Protein AF-A0A7U2MZF7-F1 (afdb_monomer)

pLDDT: mean 79.72, std 14.22, range [33.47, 97.56]

Structure (mmCIF, N/CA/C/O backbone):
data_AF-A0A7U2MZF7-F1
#
_entry.id   AF-A0A7U2MZF7-F1
#
loop_
_atom_site.group_PDB
_atom_site.id
_atom_site.type_symbol
_atom_site.label_atom_id
_atom_site.label_alt_id
_atom_site.label_comp_id
_atom_site.label_asym_id
_atom_site.label_entity_id
_atom_site.label_seq_id
_atom_site.pdbx_PDB_ins_code
_atom_site.Cartn_x
_atom_site.Cartn_y
_atom_site.Cartn_z
_atom_site.occupancy
_atom_site.B_iso_or_equiv
_atom_site.auth_seq_id
_atom_site.auth_comp_id
_atom_site.auth_asym_id
_atom_site.auth_atom_id
_atom_site.pdbx_PDB_model_num
ATOM 1 N N . MET A 1 1 ? 6.219 7.127 -24.993 1.00 56.34 1 MET A N 1
ATOM 2 C CA . MET A 1 1 ? 7.331 7.098 -24.019 1.00 56.34 1 MET A CA 1
ATOM 3 C C . MET A 1 1 ? 8.635 6.979 -24.798 1.00 56.34 1 MET A C 1
ATOM 5 O O . MET A 1 1 ? 8.777 5.998 -25.518 1.00 56.34 1 MET A O 1
ATOM 9 N N . GLN A 1 2 ? 9.495 8.005 -24.772 1.00 77.00 2 GLN A N 1
ATOM 10 C CA . GLN A 1 2 ? 10.713 8.066 -25.604 1.00 77.00 2 GLN A CA 1
ATOM 11 C C . GLN A 1 2 ? 11.939 7.401 -24.948 1.00 77.00 2 GLN A C 1
ATOM 13 O O . GLN A 1 2 ? 12.839 6.972 -25.659 1.00 77.00 2 GLN A O 1
ATOM 18 N N . ASP A 1 3 ? 11.958 7.254 -23.618 1.00 87.75 3 ASP A N 1
ATOM 19 C CA . ASP A 1 3 ? 13.072 6.633 -22.892 1.00 87.75 3 ASP A CA 1
ATOM 20 C C . ASP A 1 3 ? 12.986 5.086 -22.907 1.00 87.75 3 ASP A C 1
ATOM 22 O O . ASP A 1 3 ? 11.947 4.528 -22.524 1.00 87.75 3 ASP A O 1
ATOM 26 N N . PRO A 1 4 ? 14.045 4.369 -23.338 1.00 90.94 4 PRO A N 1
ATOM 27 C CA . PRO A 1 4 ? 14.022 2.912 -23.471 1.00 90.94 4 PRO A CA 1
ATOM 28 C C . PRO A 1 4 ? 13.975 2.179 -22.125 1.00 90.94 4 PRO A C 1
ATOM 30 O O . PRO A 1 4 ? 13.342 1.126 -22.043 1.00 90.94 4 PRO A O 1
ATOM 33 N N . LEU A 1 5 ? 14.587 2.732 -21.070 1.00 90.38 5 LEU A N 1
ATOM 34 C CA . LEU A 1 5 ? 14.565 2.143 -19.731 1.00 90.38 5 LEU A CA 1
ATOM 35 C C . LEU A 1 5 ? 13.148 2.206 -19.157 1.00 90.38 5 LEU A C 1
ATOM 37 O O . LEU A 1 5 ? 12.604 1.183 -18.742 1.00 90.38 5 LEU A O 1
ATOM 41 N N . LEU A 1 6 ? 12.519 3.384 -19.193 1.00 90.12 6 LEU A N 1
ATOM 42 C CA . LEU A 1 6 ? 11.157 3.547 -18.690 1.00 90.12 6 LEU A CA 1
ATOM 43 C C . LEU A 1 6 ? 10.163 2.694 -19.483 1.00 90.12 6 LEU A C 1
ATOM 45 O O . LEU A 1 6 ? 9.265 2.087 -18.898 1.00 90.12 6 LEU A O 1
ATOM 49 N N . LYS A 1 7 ? 10.346 2.602 -20.807 1.00 93.75 7 LYS A N 1
ATOM 50 C CA . LYS A 1 7 ? 9.522 1.752 -21.671 1.00 93.75 7 LYS A CA 1
ATOM 51 C C . LYS A 1 7 ? 9.649 0.281 -21.282 1.00 93.75 7 LYS A C 1
ATOM 53 O O . LYS A 1 7 ? 8.626 -0.377 -21.111 1.00 93.75 7 LYS A O 1
ATOM 58 N N . ALA A 1 8 ? 10.873 -0.221 -21.123 1.00 95.44 8 ALA A N 1
ATOM 59 C CA . ALA A 1 8 ? 11.117 -1.604 -20.731 1.00 95.44 8 ALA A CA 1
ATOM 60 C C . ALA A 1 8 ? 10.519 -1.909 -19.347 1.00 95.44 8 ALA A C 1
ATOM 62 O O . ALA A 1 8 ? 9.768 -2.872 -19.211 1.00 95.44 8 ALA A O 1
ATOM 63 N N . ALA A 1 9 ? 10.751 -1.048 -18.350 1.00 94.69 9 ALA A N 1
ATOM 64 C CA . ALA A 1 9 ? 10.184 -1.210 -17.010 1.00 94.69 9 ALA A CA 1
ATOM 65 C C . ALA A 1 9 ? 8.643 -1.214 -17.034 1.00 94.69 9 ALA A C 1
ATOM 67 O O . ALA A 1 9 ? 8.006 -2.082 -16.434 1.00 94.69 9 ALA A O 1
ATOM 68 N N . SER A 1 10 ? 8.035 -0.293 -17.788 1.00 95.44 10 SER A N 1
ATOM 69 C CA . SER A 1 10 ? 6.575 -0.187 -17.913 1.00 95.44 10 SER A CA 1
ATOM 70 C C . SER A 1 10 ? 5.963 -1.418 -18.580 1.00 95.44 10 SER A C 1
ATOM 72 O O . SER A 1 10 ? 4.979 -1.957 -18.080 1.00 95.44 10 SER A O 1
ATOM 74 N N . ILE A 1 11 ? 6.557 -1.901 -19.681 1.00 96.94 11 ILE A N 1
ATOM 75 C CA . ILE A 1 11 ? 6.103 -3.126 -20.357 1.00 96.94 11 ILE A CA 1
ATOM 76 C C . ILE A 1 11 ? 6.265 -4.329 -19.432 1.00 96.94 11 ILE A C 1
ATOM 78 O O . ILE A 1 11 ? 5.369 -5.166 -19.377 1.00 96.94 11 ILE A O 1
ATOM 82 N N . ALA A 1 12 ? 7.374 -4.415 -18.693 1.00 96.88 12 ALA A N 1
ATOM 83 C CA . ALA A 1 12 ? 7.609 -5.502 -17.755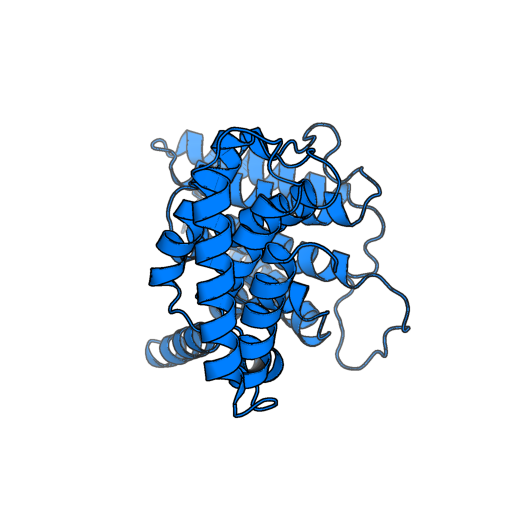 1.00 96.88 12 ALA A CA 1
ATOM 84 C C . ALA A 1 12 ? 6.501 -5.586 -16.698 1.00 96.88 12 ALA A C 1
ATOM 86 O O . ALA A 1 12 ? 5.862 -6.627 -16.547 1.00 96.88 12 ALA A O 1
ATOM 87 N N . CYS A 1 13 ? 6.243 -4.472 -16.009 1.00 95.31 13 CYS A N 1
ATOM 88 C CA . CYS A 1 13 ? 5.230 -4.392 -14.962 1.00 95.31 13 CYS A CA 1
ATOM 89 C C . CYS A 1 13 ? 3.822 -4.664 -15.515 1.00 95.31 13 CYS A C 1
ATOM 91 O O . CYS A 1 13 ? 3.124 -5.543 -15.011 1.00 95.31 13 CYS A O 1
ATOM 93 N N . ALA A 1 14 ? 3.443 -4.004 -16.615 1.00 96.06 14 ALA A N 1
ATOM 94 C CA . ALA A 1 14 ? 2.130 -4.180 -17.230 1.00 96.06 14 ALA A CA 1
ATOM 95 C C . ALA A 1 14 ? 1.910 -5.610 -17.749 1.00 96.06 14 ALA A C 1
ATOM 97 O O . ALA A 1 14 ? 0.860 -6.193 -17.501 1.00 96.06 14 ALA A O 1
ATOM 98 N N . ALA A 1 15 ? 2.889 -6.212 -18.431 1.00 97.38 15 ALA A N 1
ATOM 99 C CA . ALA A 1 15 ? 2.753 -7.572 -18.951 1.00 97.38 15 ALA A CA 1
ATOM 100 C C . ALA A 1 15 ? 2.631 -8.611 -17.827 1.00 97.38 15 ALA A C 1
ATOM 102 O O . ALA A 1 15 ? 1.847 -9.550 -17.958 1.00 97.38 15 ALA A O 1
ATOM 103 N N . LYS A 1 16 ? 3.355 -8.427 -16.711 1.00 96.44 16 LYS A N 1
ATOM 104 C CA . LYS A 1 16 ? 3.204 -9.284 -15.527 1.00 96.44 16 LYS A CA 1
ATOM 105 C C . LYS A 1 16 ? 1.821 -9.119 -14.912 1.00 96.44 16 LYS A C 1
ATOM 107 O O . LYS A 1 16 ? 1.161 -10.118 -14.660 1.00 96.44 16 LYS A O 1
ATOM 112 N N . GLN A 1 17 ? 1.361 -7.882 -14.738 1.00 95.69 17 GLN A N 1
ATOM 113 C CA . GLN A 1 17 ? 0.026 -7.606 -14.216 1.00 95.69 17 GLN A CA 1
ATOM 114 C C . GLN A 1 17 ? -1.062 -8.272 -15.072 1.00 95.69 17 GLN A C 1
ATOM 116 O O . GLN A 1 17 ? -1.887 -9.010 -14.546 1.00 95.69 17 GLN A O 1
ATOM 121 N N . GLN A 1 18 ? -1.023 -8.066 -16.393 1.00 96.44 18 GLN A N 1
ATOM 122 C CA . GLN A 1 18 ? -1.981 -8.641 -17.344 1.00 96.44 18 GLN A CA 1
ATOM 123 C C . GLN A 1 18 ? -1.942 -10.175 -17.365 1.00 96.44 18 GLN A C 1
ATOM 125 O O . GLN A 1 18 ? -2.979 -10.815 -17.531 1.00 96.44 18 GLN A O 1
ATOM 130 N N . PHE A 1 19 ? -0.765 -10.774 -17.173 1.00 96.56 19 PHE A N 1
ATOM 131 C CA . PHE A 1 19 ? -0.630 -12.218 -16.993 1.00 96.56 19 PHE A CA 1
ATOM 132 C C . PHE A 1 19 ? -1.318 -12.701 -15.710 1.00 96.56 19 PHE A C 1
ATOM 134 O O . PHE A 1 19 ? -2.085 -13.658 -15.760 1.00 96.56 19 PHE A O 1
ATOM 141 N N . LEU A 1 20 ? -1.088 -12.023 -14.580 1.00 95.56 20 LEU A N 1
ATOM 142 C CA . LEU A 1 20 ? -1.641 -12.407 -13.275 1.00 95.56 20 LEU A CA 1
ATOM 143 C C . LEU A 1 20 ? -3.175 -12.333 -13.231 1.00 95.56 20 LEU A C 1
ATOM 145 O O . LEU A 1 20 ? -3.797 -13.164 -12.578 1.00 95.56 20 LEU A O 1
ATOM 149 N N . ILE A 1 21 ? -3.785 -11.404 -13.974 1.00 95.88 21 ILE A N 1
ATOM 150 C CA . ILE A 1 21 ? -5.251 -11.296 -14.107 1.00 95.88 21 ILE A CA 1
ATOM 151 C C . ILE A 1 21 ? -5.827 -12.130 -15.268 1.00 95.88 21 ILE A C 1
ATOM 153 O O . ILE A 1 21 ? -6.996 -11.989 -15.621 1.00 95.88 21 ILE A O 1
ATOM 157 N N . GLY A 1 22 ? -5.009 -12.970 -15.914 1.00 95.25 22 GLY A N 1
ATOM 158 C CA . GLY A 1 22 ? -5.442 -13.881 -16.979 1.00 95.25 22 GLY A CA 1
ATOM 159 C C . GLY A 1 22 ? -5.761 -13.229 -18.332 1.00 95.25 22 GLY A C 1
ATOM 160 O O . GLY A 1 22 ? -6.285 -13.902 -19.215 1.00 95.25 22 GLY A O 1
ATOM 161 N N . GLN A 1 23 ? -5.439 -11.948 -18.526 1.00 96.06 23 GLN A N 1
ATOM 162 C CA . GLN A 1 23 ? -5.710 -11.203 -19.767 1.00 96.06 23 GLN A CA 1
ATOM 163 C C . GLN A 1 23 ? -4.613 -11.378 -20.829 1.00 96.06 23 GLN A C 1
ATOM 165 O O . GLN A 1 23 ? -4.855 -11.159 -22.015 1.00 96.06 23 GLN A O 1
ATOM 170 N N . LEU A 1 24 ? -3.401 -11.779 -20.427 1.00 96.19 24 LEU A N 1
ATOM 171 C CA . LEU A 1 24 ? -2.272 -11.984 -21.338 1.00 96.19 24 LEU A CA 1
ATOM 172 C C . LEU A 1 24 ? -1.517 -13.286 -21.009 1.00 96.19 24 LEU A C 1
ATOM 174 O O . LEU A 1 24 ? -0.564 -13.247 -20.227 1.00 96.19 24 LEU A O 1
ATOM 178 N N . PRO A 1 25 ? -1.891 -14.432 -21.611 1.00 93.06 25 PRO A N 1
ATOM 179 C CA . PRO A 1 25 ? -1.276 -15.736 -21.327 1.00 93.06 25 PRO A CA 1
ATOM 180 C C . PRO A 1 25 ? 0.247 -15.770 -21.536 1.00 93.06 25 PRO A C 1
ATOM 182 O O . PRO A 1 25 ? 0.981 -16.255 -20.677 1.00 93.06 25 PRO A O 1
ATOM 185 N N . ASP A 1 26 ? 0.740 -15.154 -22.614 1.00 92.56 26 ASP A N 1
ATOM 186 C CA . ASP A 1 26 ? 2.181 -15.048 -22.914 1.00 92.56 26 ASP A CA 1
ATOM 187 C C . ASP A 1 26 ? 2.876 -13.908 -22.144 1.00 92.56 26 ASP A C 1
ATOM 189 O O . ASP A 1 26 ? 4.063 -13.610 -22.337 1.00 92.56 26 ASP A O 1
ATOM 193 N N . GLY A 1 27 ? 2.138 -13.230 -21.259 1.00 93.94 27 GLY A N 1
ATOM 194 C CA . GLY A 1 27 ? 2.586 -12.030 -20.568 1.00 93.94 27 GLY A CA 1
ATOM 195 C C . GLY A 1 27 ? 3.795 -12.289 -19.683 1.00 93.94 27 GLY A C 1
ATOM 196 O O . GLY A 1 27 ? 4.661 -11.426 -19.591 1.00 93.94 27 GLY A O 1
ATOM 197 N N . ARG A 1 28 ? 3.942 -13.499 -19.129 1.00 93.75 28 ARG A N 1
ATOM 198 C CA . ARG A 1 28 ? 5.092 -13.874 -18.292 1.00 93.75 28 ARG A CA 1
ATOM 199 C C . ARG A 1 28 ? 6.429 -13.747 -19.027 1.00 93.75 28 ARG A C 1
ATOM 201 O O . ARG A 1 28 ? 7.383 -13.185 -18.484 1.00 93.75 28 ARG A O 1
ATOM 208 N N . ASP A 1 29 ? 6.511 -14.233 -20.264 1.00 95.44 29 ASP A N 1
ATOM 209 C CA . ASP A 1 29 ? 7.747 -14.178 -21.051 1.00 95.44 29 ASP A CA 1
ATOM 210 C C . ASP A 1 29 ? 8.034 -12.781 -21.590 1.00 95.44 29 ASP A C 1
ATOM 212 O O . ASP A 1 29 ? 9.194 -12.369 -21.684 1.00 95.44 29 ASP A O 1
ATOM 216 N N . ILE A 1 30 ? 6.990 -12.025 -21.936 1.00 97.06 30 ILE A N 1
ATOM 217 C CA . ILE A 1 30 ? 7.118 -10.606 -22.286 1.00 97.06 30 ILE A CA 1
ATOM 218 C C . ILE A 1 30 ? 7.649 -9.831 -21.079 1.00 97.06 30 ILE A C 1
ATOM 220 O O . ILE A 1 30 ? 8.614 -9.074 -21.208 1.00 97.06 30 ILE A O 1
ATOM 224 N N . ALA A 1 31 ? 7.066 -10.063 -19.907 1.00 96.69 31 ALA A N 1
ATOM 225 C CA . ALA A 1 31 ? 7.395 -9.360 -18.685 1.00 96.69 31 ALA A CA 1
ATOM 226 C C . ALA A 1 31 ? 8.847 -9.605 -18.265 1.00 96.69 31 ALA A C 1
ATOM 228 O O . ALA A 1 31 ? 9.609 -8.656 -18.093 1.00 96.69 31 ALA A O 1
ATOM 229 N N . ARG A 1 32 ? 9.266 -10.876 -18.217 1.00 95.06 32 ARG A N 1
ATOM 230 C CA . ARG A 1 32 ? 10.637 -11.273 -17.866 1.00 95.06 32 ARG A CA 1
ATOM 231 C C . ARG A 1 32 ? 11.681 -10.689 -18.817 1.00 95.06 32 ARG A C 1
ATOM 233 O O . ARG A 1 32 ? 12.698 -10.175 -18.360 1.00 95.06 32 ARG A O 1
ATOM 240 N N . ARG A 1 33 ? 11.446 -10.755 -20.135 1.00 97.00 33 ARG A N 1
ATOM 241 C CA . ARG A 1 33 ? 12.383 -10.205 -21.131 1.00 97.00 33 ARG A CA 1
ATOM 242 C C . ARG A 1 33 ? 12.572 -8.703 -20.942 1.00 97.00 33 ARG A C 1
ATOM 244 O O . ARG A 1 33 ? 13.706 -8.244 -20.866 1.00 97.00 33 ARG A O 1
ATOM 251 N N . ASN A 1 34 ? 11.473 -7.962 -20.810 1.00 97.56 34 ASN A N 1
ATOM 252 C CA . ASN A 1 34 ? 11.526 -6.513 -20.635 1.00 97.56 34 ASN A CA 1
ATOM 253 C C . ASN A 1 34 ? 12.094 -6.109 -19.269 1.00 97.56 34 ASN A C 1
ATOM 255 O O . ASN A 1 34 ? 12.819 -5.121 -19.195 1.00 97.56 34 ASN A O 1
ATOM 259 N N . TYR A 1 35 ? 11.837 -6.883 -18.210 1.00 95.12 35 TYR A N 1
ATOM 260 C CA . TYR A 1 35 ? 12.446 -6.653 -16.901 1.00 95.12 35 TYR A CA 1
ATOM 261 C C . TYR A 1 35 ? 13.969 -6.782 -16.979 1.00 95.12 35 TYR A C 1
ATOM 263 O O . TYR A 1 35 ? 14.684 -5.878 -16.560 1.00 95.12 35 TYR A O 1
ATOM 271 N N . ASN A 1 36 ? 14.472 -7.850 -17.608 1.00 94.25 36 ASN A N 1
ATOM 272 C CA . ASN A 1 36 ? 15.909 -8.031 -17.813 1.00 94.25 36 ASN A CA 1
ATOM 273 C C . ASN A 1 36 ? 16.512 -6.878 -18.629 1.00 94.25 36 ASN A C 1
ATOM 275 O O . ASN A 1 36 ? 17.553 -6.350 -18.252 1.00 94.25 36 ASN A O 1
ATOM 279 N N . THR A 1 37 ? 15.835 -6.434 -19.696 1.00 95.62 37 THR A N 1
ATOM 280 C CA . THR A 1 37 ? 16.257 -5.252 -20.464 1.00 95.62 37 THR A CA 1
ATOM 281 C C . THR A 1 37 ? 16.310 -3.993 -19.595 1.00 95.62 37 THR A C 1
ATOM 283 O O . THR A 1 37 ? 17.288 -3.252 -19.666 1.00 95.62 37 THR A O 1
ATOM 286 N N . ALA A 1 38 ? 15.298 -3.753 -18.757 1.00 93.38 38 ALA A N 1
ATOM 287 C CA . ALA A 1 38 ? 15.264 -2.603 -17.859 1.00 93.38 38 ALA A CA 1
ATOM 288 C C . ALA A 1 38 ? 16.418 -2.640 -16.845 1.00 93.38 38 ALA A C 1
ATOM 290 O O . ALA A 1 38 ? 17.098 -1.635 -16.663 1.00 93.38 38 ALA A O 1
ATOM 291 N N . ILE A 1 39 ? 16.695 -3.797 -16.239 1.00 90.25 39 ILE A N 1
ATOM 292 C CA . ILE A 1 39 ? 17.812 -3.957 -15.299 1.00 90.25 39 ILE A CA 1
ATOM 293 C C . ILE A 1 39 ? 19.163 -3.738 -15.991 1.00 90.25 39 ILE A C 1
ATOM 295 O O . ILE A 1 39 ? 19.994 -3.008 -15.457 1.00 90.25 39 ILE A O 1
ATOM 299 N N . SER A 1 40 ? 19.380 -4.287 -17.191 1.00 90.38 40 SER A N 1
ATOM 300 C CA . SER A 1 40 ? 20.617 -4.049 -17.951 1.00 90.38 40 SER A CA 1
ATOM 301 C C . SER A 1 40 ? 20.830 -2.566 -18.263 1.00 90.38 40 SER A C 1
ATOM 303 O O . SER A 1 40 ? 21.926 -2.055 -18.056 1.00 90.38 40 SER A O 1
ATOM 305 N N . LEU A 1 41 ? 19.780 -1.860 -18.700 1.00 89.50 41 LEU A N 1
ATOM 306 C CA . LEU A 1 41 ? 19.840 -0.418 -18.959 1.00 89.50 41 LEU A CA 1
ATOM 307 C C . LEU A 1 41 ? 20.074 0.393 -17.677 1.00 89.50 41 LEU A C 1
ATOM 309 O O . LEU A 1 41 ? 20.762 1.408 -17.717 1.00 89.50 41 LEU A O 1
ATOM 313 N N . LEU A 1 42 ? 19.508 -0.032 -16.545 1.00 85.31 42 LEU A N 1
ATOM 314 C CA . LEU A 1 42 ? 19.727 0.620 -15.255 1.00 85.31 42 LEU A CA 1
ATOM 315 C C . LEU A 1 42 ? 21.185 0.470 -14.798 1.00 85.31 42 LEU A C 1
ATOM 317 O O . LEU A 1 42 ? 21.782 1.452 -14.372 1.00 85.31 42 LEU A O 1
ATOM 321 N N . ILE A 1 43 ? 21.761 -0.731 -14.923 1.00 83.94 43 ILE A N 1
ATOM 322 C CA . ILE A 1 43 ? 23.164 -1.006 -14.576 1.00 83.94 43 ILE A CA 1
ATOM 323 C C . ILE A 1 43 ? 24.112 -0.186 -15.455 1.00 83.94 43 ILE A C 1
ATOM 325 O O . ILE A 1 43 ? 25.016 0.454 -14.926 1.00 83.94 43 ILE A O 1
ATOM 329 N N . ASP A 1 44 ? 23.889 -0.163 -16.771 1.00 83.38 44 ASP A N 1
ATOM 330 C CA . ASP A 1 44 ? 24.715 0.610 -17.708 1.00 83.38 44 ASP A CA 1
ATOM 331 C C . ASP A 1 44 ? 24.692 2.111 -17.376 1.00 83.38 44 ASP A C 1
ATOM 333 O O . ASP A 1 44 ? 25.733 2.758 -17.267 1.00 83.38 44 ASP A O 1
ATOM 337 N N . ARG A 1 45 ? 23.501 2.651 -17.091 1.00 79.88 45 ARG A N 1
ATOM 338 C CA . ARG A 1 45 ? 23.339 4.046 -16.666 1.00 79.88 45 ARG A CA 1
ATOM 339 C C . ARG A 1 45 ? 24.016 4.343 -15.323 1.00 79.88 45 ARG A C 1
ATOM 341 O O . ARG A 1 45 ? 24.527 5.438 -15.150 1.00 79.88 45 ARG A O 1
ATOM 348 N N . LEU A 1 46 ? 24.020 3.402 -14.377 1.00 74.75 46 LEU A N 1
ATOM 349 C CA . LEU A 1 46 ? 24.714 3.563 -13.092 1.00 74.75 46 LEU A CA 1
ATOM 350 C C . LEU A 1 46 ? 26.243 3.455 -13.221 1.00 74.75 46 LEU A C 1
ATOM 352 O O . LEU A 1 46 ? 26.953 4.034 -12.404 1.00 74.75 46 LEU A O 1
ATOM 356 N N . GLY A 1 47 ? 26.746 2.706 -14.207 1.00 68.69 47 GLY A N 1
ATOM 357 C CA . GLY A 1 47 ? 28.181 2.524 -14.451 1.00 68.69 47 GLY A CA 1
ATOM 358 C C . GLY A 1 47 ? 28.833 3.671 -15.229 1.00 68.69 47 GLY A C 1
ATOM 359 O O . GLY A 1 47 ? 30.008 3.965 -15.009 1.00 68.69 47 GLY A O 1
ATOM 360 N N . ASN A 1 48 ? 28.080 4.338 -16.107 1.00 63.09 48 ASN A N 1
ATOM 361 C CA . ASN A 1 48 ? 28.572 5.439 -16.936 1.00 63.09 48 ASN A CA 1
ATOM 362 C C . ASN A 1 48 ? 28.281 6.792 -16.254 1.00 63.09 48 ASN A C 1
ATOM 364 O O . ASN A 1 48 ? 27.177 7.322 -16.342 1.00 63.09 48 ASN A O 1
ATOM 368 N N . ASN A 1 49 ? 29.282 7.360 -15.575 1.00 55.09 49 ASN A N 1
ATOM 369 C CA . ASN A 1 49 ? 29.181 8.596 -14.775 1.00 55.09 49 ASN A CA 1
ATOM 370 C C . ASN A 1 49 ? 28.988 9.911 -15.575 1.00 55.09 49 ASN A C 1
ATOM 372 O O . ASN A 1 49 ? 28.964 10.976 -14.959 1.00 55.09 49 ASN A O 1
ATOM 376 N N . ASP A 1 50 ? 28.849 9.875 -16.905 1.00 47.78 50 ASP A N 1
ATOM 377 C CA . ASP A 1 50 ? 29.123 11.047 -17.763 1.00 47.78 50 ASP A CA 1
ATOM 378 C C . ASP A 1 50 ? 27.914 11.748 -18.413 1.00 47.78 50 ASP A C 1
ATOM 380 O O . ASP A 1 50 ? 28.092 12.640 -19.237 1.00 47.78 50 ASP A O 1
ATOM 384 N N . GLU A 1 51 ? 26.679 11.476 -17.991 1.00 50.28 51 GLU A N 1
ATOM 385 C CA . GLU A 1 51 ? 25.558 12.391 -18.267 1.00 50.28 51 GLU A CA 1
ATOM 386 C C . GLU A 1 51 ? 24.634 12.511 -17.053 1.00 50.28 51 GLU A C 1
ATOM 388 O O . GLU A 1 51 ? 24.531 11.569 -16.258 1.00 50.28 51 GLU A O 1
ATOM 393 N N . PRO A 1 52 ? 23.917 13.642 -16.881 1.00 50.91 52 PRO A N 1
ATOM 394 C CA . PRO A 1 52 ? 22.824 13.716 -15.928 1.00 50.91 52 PRO A CA 1
ATOM 395 C C . PRO A 1 52 ? 21.811 12.641 -16.308 1.00 50.91 52 PRO A C 1
ATOM 397 O O . PRO A 1 52 ? 20.999 12.843 -17.206 1.00 50.91 52 PRO A O 1
ATOM 400 N N . LEU A 1 53 ? 21.901 11.489 -15.630 1.00 54.94 53 LEU A N 1
ATOM 401 C CA . LEU A 1 53 ? 21.006 10.345 -15.758 1.00 54.94 53 LEU A CA 1
ATOM 402 C C . LEU A 1 53 ? 19.597 10.892 -15.973 1.00 54.94 53 LEU A C 1
ATOM 404 O O . LEU A 1 53 ? 19.053 11.525 -15.060 1.00 54.94 53 LEU A O 1
ATOM 408 N N . VAL A 1 54 ? 19.078 10.761 -17.196 1.00 58.19 54 VAL A N 1
ATOM 409 C CA . VAL A 1 54 ? 17.805 11.372 -17.587 1.00 58.19 54 VAL A CA 1
ATOM 410 C C . VAL A 1 54 ? 16.771 11.003 -16.521 1.00 58.19 54 VAL A C 1
ATOM 412 O O . VAL A 1 54 ? 16.763 9.853 -16.070 1.00 58.19 54 VAL A O 1
ATOM 415 N N . SER A 1 55 ? 15.942 11.978 -16.121 1.00 64.94 55 SER A N 1
ATOM 416 C CA . SER A 1 55 ? 14.910 12.015 -15.052 1.00 64.94 55 SER A CA 1
ATOM 417 C C . SER A 1 55 ? 14.058 10.738 -14.830 1.00 64.94 55 SER A C 1
ATOM 419 O O . SER A 1 55 ? 13.306 10.626 -13.866 1.00 64.94 55 SER A O 1
ATOM 421 N N . TYR A 1 56 ? 14.197 9.725 -15.683 1.00 78.06 56 TYR A N 1
ATOM 422 C CA . TYR A 1 56 ? 13.479 8.462 -15.669 1.00 78.06 56 TYR A CA 1
ATOM 423 C C . TYR A 1 56 ? 14.129 7.317 -14.882 1.00 78.06 56 TYR A C 1
ATOM 425 O O . TYR A 1 56 ? 13.442 6.334 -14.615 1.00 78.06 56 TYR A O 1
ATOM 433 N N . GLY A 1 57 ? 15.403 7.412 -14.480 1.00 81.94 57 GLY A N 1
ATOM 434 C CA . GLY A 1 57 ? 16.085 6.318 -13.764 1.00 81.94 57 GLY A CA 1
ATOM 435 C C . GLY A 1 57 ? 15.420 5.940 -12.435 1.00 81.94 57 GLY A C 1
ATOM 436 O O . GLY A 1 57 ? 15.199 4.757 -12.163 1.00 81.94 57 GLY A O 1
ATOM 437 N N . PHE A 1 58 ? 15.017 6.939 -11.644 1.00 83.75 58 PHE A N 1
ATOM 438 C CA . PHE A 1 58 ? 14.331 6.699 -10.373 1.00 83.75 58 PHE A CA 1
ATOM 439 C C . PHE A 1 58 ? 12.948 6.075 -10.589 1.00 83.75 58 PHE A C 1
ATOM 441 O O . PHE A 1 58 ? 12.645 5.032 -10.016 1.00 83.75 58 PHE A O 1
ATOM 448 N N . ALA A 1 59 ? 12.146 6.652 -11.488 1.00 87.44 59 ALA A N 1
ATOM 449 C CA . ALA A 1 59 ? 10.820 6.132 -11.813 1.00 87.44 59 ALA A CA 1
ATOM 450 C C . ALA A 1 59 ? 10.871 4.701 -12.362 1.00 87.44 59 ALA A C 1
ATOM 452 O O . ALA A 1 59 ? 10.077 3.855 -11.962 1.00 87.44 59 ALA A O 1
ATOM 453 N N . ALA A 1 60 ? 11.835 4.393 -13.233 1.00 89.06 60 ALA A N 1
ATOM 454 C CA . ALA A 1 60 ? 12.032 3.039 -13.734 1.00 89.06 60 ALA A CA 1
ATOM 455 C C . ALA A 1 60 ? 12.412 2.061 -12.614 1.00 89.06 60 ALA A C 1
ATOM 457 O O . ALA A 1 60 ? 11.899 0.946 -12.588 1.00 89.06 60 ALA A O 1
ATOM 458 N N . THR A 1 61 ? 13.246 2.486 -11.661 1.00 87.50 61 THR A N 1
ATOM 459 C CA . THR A 1 61 ? 13.598 1.678 -10.483 1.00 87.50 61 THR A CA 1
ATOM 460 C C . THR A 1 61 ? 12.365 1.398 -9.615 1.00 87.50 61 THR A C 1
ATOM 462 O O . THR A 1 61 ? 12.148 0.254 -9.219 1.00 87.50 61 THR A O 1
ATOM 465 N N . VAL A 1 62 ? 11.502 2.399 -9.397 1.00 89.06 62 VAL A N 1
ATOM 466 C CA . VAL A 1 62 ? 10.217 2.226 -8.693 1.00 89.06 62 VAL A CA 1
ATOM 467 C C . VAL A 1 62 ? 9.296 1.258 -9.444 1.00 89.06 62 VAL A C 1
ATOM 469 O O . VAL A 1 62 ? 8.751 0.342 -8.836 1.00 89.06 62 VAL A O 1
ATOM 472 N N . ILE A 1 63 ? 9.166 1.385 -10.768 1.00 91.50 63 ILE A N 1
ATOM 473 C CA . ILE A 1 63 ? 8.345 0.472 -11.583 1.00 91.50 63 ILE A CA 1
ATOM 474 C C . ILE A 1 63 ? 8.891 -0.964 -11.539 1.00 91.50 63 ILE A C 1
ATOM 476 O O . ILE A 1 63 ? 8.112 -1.912 -11.440 1.00 91.50 63 ILE A O 1
ATOM 480 N N . CYS A 1 64 ? 10.214 -1.142 -11.579 1.00 89.88 64 CYS A N 1
ATOM 481 C CA . CYS A 1 64 ? 10.856 -2.446 -11.410 1.00 89.88 64 CYS A CA 1
ATOM 482 C C . CYS A 1 64 ? 10.587 -3.045 -10.020 1.00 89.88 64 CYS A C 1
ATOM 484 O O . CYS A 1 64 ? 10.376 -4.253 -9.913 1.00 89.88 64 CYS A O 1
ATOM 486 N N . SER A 1 65 ? 10.537 -2.216 -8.974 1.00 88.50 65 SER A N 1
ATOM 487 C CA . SER A 1 65 ? 10.145 -2.650 -7.628 1.00 88.50 65 SER A CA 1
ATOM 488 C C . SER A 1 65 ? 8.682 -3.111 -7.597 1.00 88.50 65 SER A C 1
ATOM 490 O O . SER A 1 65 ? 8.407 -4.235 -7.181 1.00 88.50 65 SER A O 1
ATOM 492 N N . CYS A 1 66 ? 7.755 -2.340 -8.184 1.00 89.50 66 CYS A N 1
ATOM 493 C CA . CYS A 1 66 ? 6.356 -2.757 -8.345 1.00 89.50 66 CYS A CA 1
ATOM 494 C C . CYS A 1 66 ? 6.229 -4.086 -9.109 1.00 89.50 66 CYS A C 1
ATOM 496 O O . CYS A 1 66 ? 5.471 -4.961 -8.695 1.00 89.50 66 CYS A O 1
ATOM 498 N N . TYR A 1 67 ? 6.994 -4.267 -10.194 1.00 91.69 67 TYR A N 1
ATOM 499 C CA . TYR A 1 67 ? 7.052 -5.537 -10.925 1.00 91.69 67 TYR A CA 1
ATOM 500 C C . TYR A 1 67 ? 7.450 -6.696 -10.006 1.00 91.69 67 TYR A C 1
ATOM 502 O O . TYR A 1 67 ? 6.848 -7.769 -10.075 1.00 91.69 67 TYR A O 1
ATOM 510 N N . ALA A 1 68 ? 8.459 -6.501 -9.156 1.00 87.44 68 ALA A N 1
ATOM 511 C CA . ALA A 1 68 ? 8.915 -7.532 -8.236 1.00 87.44 68 ALA A CA 1
ATOM 512 C C . ALA A 1 68 ? 7.847 -7.855 -7.181 1.00 87.44 68 ALA A C 1
ATOM 514 O O . ALA A 1 68 ? 7.628 -9.024 -6.893 1.00 87.44 68 ALA A O 1
ATOM 515 N N . MET A 1 69 ? 7.129 -6.846 -6.686 1.00 86.81 69 MET A N 1
ATOM 516 C CA . MET A 1 69 ? 6.153 -6.982 -5.601 1.00 86.81 69 MET A CA 1
ATOM 517 C C . MET A 1 69 ? 4.807 -7.604 -6.005 1.00 86.81 69 MET A C 1
ATOM 519 O O . MET A 1 69 ? 4.160 -8.185 -5.139 1.00 86.81 69 MET A O 1
ATOM 523 N N . LEU A 1 70 ? 4.395 -7.512 -7.280 1.00 87.44 70 LEU A N 1
ATOM 524 C CA . LEU A 1 70 ? 3.065 -7.931 -7.771 1.00 87.44 70 LEU A CA 1
ATOM 525 C C . LEU A 1 70 ? 2.581 -9.295 -7.239 1.00 87.44 70 LEU A C 1
ATOM 527 O O . LEU A 1 70 ? 1.456 -9.395 -6.764 1.00 87.44 70 LEU A O 1
ATOM 531 N N . ASP A 1 71 ? 3.424 -10.325 -7.300 1.00 81.00 71 ASP A N 1
ATOM 532 C CA . ASP A 1 71 ? 3.132 -11.696 -6.849 1.00 81.00 71 ASP A CA 1
ATOM 533 C C . ASP A 1 71 ? 4.138 -12.202 -5.800 1.00 81.00 71 ASP A C 1
ATOM 535 O O . ASP A 1 71 ? 4.169 -13.394 -5.487 1.00 81.00 71 ASP A O 1
ATOM 539 N N . ALA A 1 72 ? 4.979 -11.312 -5.262 1.00 76.12 72 ALA A N 1
ATOM 540 C CA . ALA A 1 72 ? 5.961 -11.691 -4.258 1.00 76.12 72 ALA A CA 1
ATOM 541 C C . ALA A 1 72 ? 5.299 -11.840 -2.884 1.00 76.12 72 ALA A C 1
ATOM 543 O O . ALA A 1 72 ? 4.462 -11.008 -2.506 1.00 76.12 72 ALA A O 1
ATOM 544 N N . PRO A 1 73 ? 5.714 -12.842 -2.085 1.00 67.69 73 PRO A N 1
ATOM 545 C CA . PRO A 1 73 ? 5.333 -12.886 -0.687 1.00 67.69 73 PRO A CA 1
ATOM 546 C C . PRO A 1 73 ? 5.847 -11.621 0.000 1.00 67.69 73 PRO A C 1
ATOM 548 O O . PRO A 1 73 ? 6.938 -11.126 -0.288 1.00 67.69 73 PRO A O 1
ATOM 551 N N . ALA A 1 74 ? 5.063 -11.092 0.933 1.00 66.50 74 ALA A N 1
ATOM 552 C CA . ALA A 1 74 ? 5.381 -9.817 1.564 1.00 66.50 74 ALA A CA 1
ATOM 553 C C . ALA A 1 74 ? 6.744 -9.789 2.275 1.00 66.50 74 ALA A C 1
ATOM 555 O O . ALA A 1 74 ? 7.360 -8.730 2.368 1.00 66.50 74 ALA A O 1
ATOM 556 N N . SER A 1 75 ? 7.240 -10.952 2.706 1.00 66.19 75 SER A N 1
ATOM 557 C CA . SER A 1 75 ? 8.575 -11.127 3.286 1.00 66.19 75 SER A CA 1
ATOM 558 C C . SER A 1 75 ? 9.719 -10.727 2.350 1.00 66.19 75 SER A C 1
ATOM 560 O O . SER A 1 75 ? 10.795 -10.370 2.820 1.00 66.19 75 SER A O 1
ATOM 562 N N . ASP A 1 76 ? 9.506 -10.765 1.032 1.00 71.00 76 ASP A N 1
ATOM 563 C CA . ASP A 1 76 ? 10.533 -10.432 0.040 1.00 71.00 76 ASP A CA 1
ATOM 564 C C . ASP A 1 76 ? 10.497 -8.955 -0.381 1.00 71.00 76 ASP A C 1
ATOM 566 O O . ASP A 1 76 ? 11.442 -8.461 -1.002 1.00 71.00 76 ASP A O 1
ATOM 570 N N . TRP A 1 77 ? 9.455 -8.209 0.007 1.00 72.19 77 TRP A N 1
ATOM 571 C CA . TRP A 1 77 ? 9.293 -6.804 -0.375 1.00 72.19 77 TRP A CA 1
ATOM 572 C C . TRP A 1 77 ? 10.447 -5.934 0.119 1.00 72.19 77 TRP A C 1
ATOM 574 O O . TRP A 1 77 ? 10.906 -5.063 -0.618 1.00 72.19 77 TRP A O 1
ATOM 584 N N . GLN A 1 78 ? 10.973 -6.193 1.323 1.00 71.25 78 GLN A N 1
ATOM 585 C CA . GLN A 1 78 ? 12.080 -5.408 1.873 1.00 71.25 78 GLN A CA 1
ATOM 586 C C . GLN A 1 78 ? 13.285 -5.391 0.922 1.00 71.25 78 GLN A C 1
ATOM 588 O O . GLN A 1 78 ? 13.751 -4.313 0.550 1.00 71.25 78 GLN A O 1
ATOM 593 N N . ARG A 1 79 ? 13.715 -6.555 0.423 1.00 73.38 79 ARG A N 1
ATOM 594 C CA . ARG A 1 79 ? 14.870 -6.669 -0.486 1.00 73.38 79 ARG A CA 1
ATOM 595 C C . ARG A 1 79 ? 14.672 -5.908 -1.799 1.00 73.38 79 ARG A C 1
ATOM 597 O O . ARG A 1 79 ? 15.626 -5.387 -2.368 1.00 73.38 79 ARG A O 1
ATOM 604 N N . HIS A 1 80 ? 13.434 -5.826 -2.285 1.00 71.62 80 HIS A N 1
ATOM 605 C CA . HIS A 1 80 ? 13.102 -5.121 -3.527 1.00 71.62 80 HIS A CA 1
ATOM 606 C C . HIS A 1 80 ? 13.074 -3.593 -3.381 1.00 71.62 80 HIS A C 1
ATOM 608 O O . HIS A 1 80 ? 13.192 -2.878 -4.379 1.00 71.62 80 HIS A O 1
ATOM 614 N N . LEU A 1 81 ? 12.957 -3.089 -2.152 1.00 72.31 81 LEU A N 1
ATOM 615 C CA . LEU A 1 81 ? 12.970 -1.659 -1.840 1.00 72.31 81 LEU A CA 1
ATOM 616 C C . LEU A 1 81 ? 14.396 -1.120 -1.592 1.00 72.31 81 LEU A C 1
ATOM 618 O O . LEU A 1 81 ? 14.651 0.061 -1.833 1.00 72.31 81 LEU A O 1
ATOM 622 N N . ASP A 1 82 ? 15.359 -1.971 -1.213 1.00 74.44 82 ASP A N 1
ATOM 623 C CA . ASP A 1 82 ? 16.747 -1.563 -0.906 1.00 74.44 82 ASP A CA 1
ATOM 624 C C . ASP A 1 82 ? 17.453 -0.868 -2.084 1.00 74.44 82 ASP A C 1
ATOM 626 O O . ASP A 1 82 ? 18.163 0.133 -1.911 1.00 74.44 82 ASP A O 1
ATOM 630 N N . GLY A 1 83 ? 17.225 -1.368 -3.304 1.00 70.06 83 GLY A N 1
ATOM 631 C CA . GLY A 1 83 ? 17.763 -0.765 -4.526 1.00 70.06 83 GLY A CA 1
ATOM 632 C C . GLY A 1 83 ? 17.192 0.631 -4.795 1.00 70.06 83 GLY A C 1
ATOM 633 O O . GLY A 1 83 ? 17.920 1.534 -5.209 1.00 70.06 83 GLY A O 1
ATOM 634 N N . VAL A 1 84 ? 15.907 0.837 -4.492 1.00 74.19 84 VAL A N 1
ATOM 635 C CA . VAL A 1 84 ? 15.217 2.120 -4.690 1.00 74.19 84 VAL A CA 1
ATOM 636 C C . VAL A 1 84 ? 15.711 3.155 -3.676 1.00 74.19 84 VAL A C 1
ATOM 638 O O . VAL A 1 84 ? 15.968 4.303 -4.043 1.00 74.19 84 VAL A O 1
ATOM 641 N N . PHE A 1 85 ? 15.911 2.762 -2.415 1.00 73.69 85 PHE A N 1
ATOM 642 C CA . PHE A 1 85 ? 16.395 3.676 -1.374 1.00 73.69 85 PHE A CA 1
ATOM 643 C C . PHE A 1 85 ? 17.847 4.088 -1.572 1.00 73.69 85 PHE A C 1
ATOM 645 O O . PHE A 1 85 ? 18.171 5.267 -1.411 1.00 73.69 85 PHE A O 1
ATOM 652 N N . SER A 1 86 ? 18.706 3.152 -1.977 1.00 71.75 86 SER A N 1
ATOM 653 C CA . SER A 1 86 ? 20.084 3.468 -2.365 1.00 71.75 86 SER A CA 1
ATOM 654 C C . SER A 1 86 ? 20.111 4.529 -3.470 1.00 71.75 86 SER A C 1
ATOM 656 O O . SER A 1 86 ? 20.835 5.519 -3.368 1.00 71.75 86 SER A O 1
ATOM 658 N N . PHE A 1 87 ? 19.247 4.384 -4.479 1.00 71.56 87 PHE A N 1
ATOM 659 C CA . PHE A 1 87 ? 19.127 5.345 -5.574 1.00 71.56 87 PHE A CA 1
ATOM 660 C C . PHE A 1 87 ? 18.601 6.714 -5.105 1.00 71.56 87 PHE A C 1
ATOM 662 O O . PHE A 1 87 ? 19.164 7.748 -5.471 1.00 71.56 87 PHE A O 1
ATOM 669 N N . SER A 1 88 ? 17.559 6.733 -4.263 1.00 70.62 88 SER A N 1
ATOM 670 C CA . SER A 1 88 ? 16.977 7.969 -3.712 1.00 70.62 88 SER A CA 1
ATOM 671 C C . SER A 1 88 ? 18.014 8.790 -2.945 1.00 70.62 88 SER A C 1
ATOM 673 O O . SER A 1 88 ? 18.102 10.003 -3.139 1.00 70.62 88 SER A O 1
ATOM 675 N N . LYS A 1 89 ? 18.843 8.128 -2.123 1.00 71.88 89 LYS A N 1
ATOM 676 C CA . LYS A 1 89 ? 19.914 8.772 -1.345 1.00 71.88 89 LYS A CA 1
ATOM 677 C C . LYS A 1 89 ? 20.987 9.383 -2.247 1.00 71.88 89 LYS A C 1
ATOM 679 O O . LYS A 1 89 ? 21.354 10.539 -2.055 1.00 71.88 89 LYS A O 1
ATOM 684 N N . VAL A 1 90 ? 21.446 8.646 -3.262 1.00 71.81 90 VAL A N 1
ATOM 685 C CA . VAL A 1 90 ? 22.462 9.133 -4.215 1.00 71.81 90 VAL A CA 1
ATOM 686 C C . VAL A 1 90 ? 21.962 10.348 -5.001 1.00 71.81 90 VAL A C 1
ATOM 688 O O . VAL A 1 90 ? 22.720 11.286 -5.241 1.00 71.81 90 VAL A O 1
ATOM 691 N N . ARG A 1 91 ? 20.681 10.362 -5.383 1.00 73.25 91 ARG A N 1
ATOM 692 C CA . ARG A 1 91 ? 20.095 11.412 -6.233 1.00 73.25 91 ARG A CA 1
ATOM 693 C C . ARG A 1 91 ? 19.425 12.547 -5.463 1.00 73.25 91 ARG A C 1
ATOM 695 O O . ARG A 1 91 ? 18.956 13.487 -6.093 1.00 73.25 91 ARG A O 1
ATOM 702 N N . ARG A 1 92 ? 19.403 12.479 -4.126 1.00 77.44 92 ARG A N 1
ATOM 703 C CA . ARG A 1 92 ? 18.754 13.461 -3.237 1.00 77.44 92 ARG A CA 1
ATOM 704 C C . ARG A 1 92 ? 17.281 13.714 -3.591 1.00 77.44 92 ARG A C 1
ATOM 706 O O . ARG A 1 92 ? 16.782 14.826 -3.417 1.00 77.44 92 ARG A O 1
ATOM 713 N N . VAL A 1 93 ? 16.594 12.680 -4.082 1.00 84.00 93 VAL A N 1
ATOM 714 C CA . VAL A 1 93 ? 15.155 12.746 -4.364 1.00 84.00 93 VAL A CA 1
ATOM 715 C C . VAL A 1 93 ? 14.394 12.769 -3.040 1.00 84.00 93 VAL A C 1
ATOM 717 O O . VAL A 1 93 ? 14.700 11.988 -2.136 1.00 84.00 93 VAL A O 1
ATOM 720 N N . ASN A 1 94 ? 13.424 13.671 -2.933 1.00 87.25 94 ASN A N 1
ATOM 721 C CA . ASN A 1 94 ? 12.634 13.930 -1.736 1.00 87.25 94 ASN A CA 1
ATOM 722 C C . ASN A 1 94 ? 11.168 14.243 -2.096 1.00 87.25 94 ASN A C 1
ATOM 724 O O . ASN A 1 94 ? 10.802 14.356 -3.272 1.00 87.25 94 ASN A O 1
ATOM 728 N N . GLY A 1 95 ? 10.324 14.396 -1.076 1.00 86.56 95 GLY A N 1
ATOM 729 C CA . GLY A 1 95 ? 8.885 14.638 -1.209 1.00 86.56 95 GLY A CA 1
ATOM 730 C C . GLY A 1 95 ? 8.494 15.934 -1.926 1.00 86.56 95 GLY A C 1
ATOM 731 O O . GLY A 1 95 ? 7.323 16.074 -2.287 1.00 86.56 95 GLY A O 1
ATOM 732 N N . SER A 1 96 ? 9.463 16.813 -2.207 1.00 87.44 96 SER A N 1
ATOM 733 C CA . SER A 1 96 ? 9.302 18.106 -2.883 1.00 87.44 96 SER A CA 1
ATOM 734 C C . SER A 1 96 ? 10.136 18.238 -4.166 1.00 87.44 96 SER A C 1
ATOM 736 O O . SER A 1 96 ? 10.257 19.335 -4.707 1.00 87.44 96 SER A O 1
ATOM 738 N N . SER A 1 97 ? 10.693 17.141 -4.701 1.00 86.12 97 SER A N 1
ATOM 739 C CA . SER A 1 97 ? 11.529 17.161 -5.919 1.00 86.12 97 SER A CA 1
ATOM 740 C C . SER A 1 97 ? 10.800 17.582 -7.208 1.00 86.12 97 SER A C 1
ATOM 742 O O . SER A 1 97 ? 11.448 17.813 -8.225 1.00 86.12 97 SER A O 1
ATOM 744 N N . GLY A 1 98 ? 9.470 17.707 -7.193 1.00 85.94 98 GLY A N 1
ATOM 745 C CA . GLY A 1 98 ? 8.669 18.020 -8.372 1.00 85.94 98 GLY A CA 1
ATOM 746 C C . GLY A 1 98 ? 8.567 16.874 -9.385 1.00 85.94 98 GLY A C 1
ATOM 747 O O . GLY A 1 98 ? 9.309 15.886 -9.364 1.00 85.94 98 GLY A O 1
ATOM 748 N N . GLY A 1 99 ? 7.612 17.016 -10.306 1.00 86.50 99 GLY A N 1
ATOM 749 C CA . GLY A 1 99 ? 7.459 16.146 -11.470 1.00 86.50 99 GLY A CA 1
ATOM 750 C C . GLY A 1 99 ? 7.395 14.653 -11.133 1.00 86.50 99 GLY A C 1
ATOM 751 O O . GLY A 1 99 ? 6.750 14.213 -10.183 1.00 86.50 99 GLY A O 1
ATOM 752 N N . MET A 1 100 ? 8.063 13.851 -11.956 1.00 84.50 100 MET A N 1
ATOM 753 C CA . MET A 1 100 ? 8.000 12.396 -11.853 1.00 84.50 100 MET A CA 1
ATOM 754 C C . MET A 1 100 ? 8.856 11.834 -10.709 1.00 84.50 100 MET A C 1
ATOM 756 O O . MET A 1 100 ? 8.565 10.746 -10.211 1.00 84.50 100 MET A O 1
ATOM 760 N N . GLU A 1 101 ? 9.881 12.562 -10.265 1.00 85.50 101 GLU A N 1
ATOM 761 C CA . GLU A 1 101 ? 10.713 12.161 -9.127 1.00 85.50 101 GLU A CA 1
ATOM 762 C C . GLU A 1 101 ? 9.917 12.227 -7.822 1.00 85.50 101 GLU A C 1
ATOM 764 O O . GLU A 1 101 ? 9.882 11.240 -7.089 1.00 85.50 101 GLU A O 1
ATOM 769 N N . GLN A 1 102 ? 9.175 13.316 -7.592 1.00 87.81 102 GLN A N 1
ATOM 770 C CA . GLN A 1 102 ? 8.261 13.434 -6.452 1.00 87.81 102 GLN A CA 1
ATOM 771 C C . GLN A 1 102 ? 7.163 12.361 -6.478 1.00 87.81 102 GLN A C 1
ATOM 773 O O . GLN A 1 102 ? 6.911 11.709 -5.466 1.00 87.81 102 GLN A O 1
ATOM 778 N N . ALA A 1 103 ? 6.536 12.114 -7.634 1.00 86.69 103 ALA A N 1
ATOM 779 C CA . ALA A 1 103 ? 5.517 11.065 -7.758 1.00 86.69 103 ALA A CA 1
ATOM 780 C C . ALA A 1 103 ? 6.081 9.660 -7.454 1.00 86.69 103 ALA A C 1
ATOM 782 O O . ALA A 1 103 ? 5.437 8.834 -6.798 1.00 86.69 103 ALA A O 1
ATOM 783 N N . SER A 1 104 ? 7.310 9.397 -7.902 1.00 88.00 104 SER A N 1
ATOM 784 C CA . SER A 1 104 ? 8.024 8.145 -7.634 1.00 88.00 104 SER A CA 1
ATOM 785 C C . SER A 1 104 ? 8.401 8.021 -6.153 1.00 88.00 104 SER A C 1
ATOM 787 O O . SER A 1 104 ? 8.253 6.944 -5.575 1.00 88.00 104 SER A O 1
ATOM 789 N N . PHE A 1 105 ? 8.804 9.125 -5.515 1.00 88.94 105 PHE A N 1
ATOM 790 C CA . PHE A 1 105 ? 9.146 9.179 -4.094 1.00 88.94 105 PHE A CA 1
ATOM 791 C C . PHE A 1 105 ? 7.942 8.823 -3.224 1.00 88.94 105 PHE A C 1
ATOM 793 O O . PHE A 1 105 ? 8.008 7.917 -2.399 1.00 88.94 105 PHE A O 1
ATOM 800 N N . TRP A 1 106 ? 6.797 9.461 -3.459 1.00 87.75 106 TRP A N 1
ATOM 801 C CA . TRP A 1 106 ? 5.587 9.170 -2.692 1.00 87.75 106 TRP A CA 1
ATOM 802 C C . TRP A 1 106 ? 5.012 7.784 -2.984 1.00 87.75 106 TRP A C 1
ATOM 804 O O . TRP A 1 106 ? 4.337 7.195 -2.143 1.00 87.75 106 TRP A O 1
ATOM 814 N N . SER A 1 107 ? 5.297 7.208 -4.152 1.00 87.00 107 SER A N 1
ATOM 815 C CA . SER A 1 107 ? 4.963 5.807 -4.424 1.00 87.00 107 SER A CA 1
ATOM 816 C C . SER A 1 107 ? 5.788 4.854 -3.556 1.00 87.00 107 SER A C 1
ATOM 818 O O . SER A 1 107 ? 5.217 3.948 -2.952 1.00 87.00 107 SER A O 1
ATOM 820 N N . ILE A 1 108 ? 7.099 5.088 -3.421 1.00 86.56 108 ILE A N 1
ATOM 821 C CA . ILE A 1 108 ? 7.959 4.224 -2.604 1.00 86.56 108 ILE A CA 1
ATOM 822 C C . ILE A 1 108 ? 7.787 4.456 -1.098 1.00 86.56 108 ILE A C 1
ATOM 824 O O . ILE A 1 108 ? 7.804 3.496 -0.335 1.00 86.56 108 ILE A O 1
ATOM 828 N N . ALA A 1 109 ? 7.551 5.697 -0.658 1.00 87.19 109 ALA A N 1
ATOM 829 C CA . ALA A 1 109 ? 7.319 6.017 0.752 1.00 87.19 109 ALA A CA 1
ATOM 830 C C . ALA A 1 109 ? 6.089 5.277 1.305 1.00 87.19 109 ALA A C 1
ATOM 832 O O . ALA A 1 109 ? 6.137 4.697 2.389 1.00 87.19 109 ALA A O 1
ATOM 833 N N . ARG A 1 110 ? 5.003 5.210 0.523 1.00 86.44 110 ARG A N 1
ATOM 834 C CA . ARG A 1 110 ? 3.796 4.454 0.894 1.00 86.44 110 ARG A CA 1
ATOM 835 C C . ARG A 1 110 ? 4.055 2.952 0.988 1.00 86.44 110 ARG A C 1
ATOM 837 O O . ARG A 1 110 ? 3.596 2.315 1.934 1.00 86.44 110 ARG A O 1
ATOM 844 N N . GLN A 1 111 ? 4.809 2.394 0.039 1.00 85.56 111 GLN A N 1
ATOM 845 C CA . GLN A 1 111 ? 5.201 0.982 0.070 1.00 85.56 111 GLN A CA 1
ATOM 846 C C . GLN A 1 111 ? 6.090 0.669 1.276 1.00 85.56 111 GLN A C 1
ATOM 848 O O . GLN A 1 111 ? 5.912 -0.377 1.896 1.00 85.56 111 GLN A O 1
ATOM 853 N N . GLU A 1 112 ? 6.990 1.581 1.650 1.00 85.81 112 GLU A N 1
ATOM 854 C CA . GLU A 1 112 ? 7.842 1.422 2.827 1.00 85.81 112 GLU A CA 1
ATOM 855 C C . GLU A 1 112 ? 7.038 1.406 4.119 1.00 85.81 112 GLU A C 1
ATOM 857 O O . GLU A 1 112 ? 7.232 0.515 4.941 1.00 85.81 112 GLU A O 1
ATOM 862 N N . VAL A 1 113 ? 6.095 2.338 4.288 1.00 85.88 113 VAL A N 1
ATOM 863 C CA . VAL A 1 113 ? 5.230 2.346 5.475 1.00 85.88 113 VAL A CA 1
ATOM 864 C C . VAL A 1 113 ? 4.405 1.073 5.563 1.00 85.88 113 VAL A C 1
ATOM 866 O O . VAL A 1 113 ? 4.342 0.459 6.625 1.00 85.88 113 VAL A O 1
ATOM 869 N N . VAL A 1 114 ? 3.816 0.630 4.451 1.00 83.81 114 VAL A N 1
ATOM 870 C CA . VAL A 1 114 ? 3.106 -0.653 4.407 1.00 83.81 114 VAL A CA 1
ATOM 871 C C . VAL A 1 114 ? 4.040 -1.797 4.808 1.00 83.81 114 VAL A C 1
ATOM 873 O O . VAL A 1 114 ? 3.682 -2.599 5.667 1.00 83.81 114 VAL A O 1
ATOM 876 N N . CYS A 1 115 ? 5.246 -1.854 4.244 1.00 83.94 115 CYS A N 1
ATOM 877 C CA . CYS A 1 115 ? 6.226 -2.890 4.550 1.00 83.94 115 CYS A CA 1
ATOM 878 C C . CYS A 1 115 ? 6.621 -2.889 6.037 1.00 83.94 115 CYS A C 1
ATOM 880 O O . CYS A 1 115 ? 6.658 -3.945 6.669 1.00 83.94 115 CYS A O 1
ATOM 882 N N . SER A 1 116 ? 6.850 -1.710 6.607 1.00 83.50 116 SER A N 1
ATOM 883 C CA . SER A 1 116 ? 7.214 -1.503 8.007 1.00 83.50 116 SER A CA 1
ATOM 884 C C . SER A 1 116 ? 6.085 -1.913 8.964 1.00 83.50 116 SER A C 1
ATOM 886 O O . SER A 1 116 ? 6.338 -2.657 9.913 1.00 83.50 116 SER A O 1
ATOM 888 N N . ILE A 1 117 ? 4.823 -1.591 8.650 1.00 82.88 117 ILE A N 1
ATOM 889 C CA . ILE A 1 117 ? 3.646 -2.069 9.401 1.00 82.88 117 ILE A CA 1
ATOM 890 C C . ILE A 1 117 ? 3.565 -3.598 9.378 1.00 82.88 117 ILE A C 1
ATOM 892 O O . ILE A 1 117 ? 3.345 -4.232 10.412 1.00 82.88 117 ILE A O 1
ATOM 896 N N . MET A 1 118 ? 3.756 -4.206 8.205 1.00 81.81 118 MET A N 1
ATOM 897 C CA . MET A 1 118 ? 3.662 -5.658 8.042 1.00 81.81 118 MET A CA 1
ATOM 898 C C . MET A 1 118 ? 4.701 -6.422 8.861 1.00 81.81 118 MET A C 1
ATOM 900 O O . MET A 1 118 ? 4.377 -7.463 9.430 1.00 81.81 118 MET A O 1
ATOM 904 N N . HIS A 1 119 ? 5.929 -5.906 8.917 1.00 81.38 119 HIS A N 1
ATOM 905 C CA . HIS A 1 119 ? 7.048 -6.551 9.601 1.00 81.38 119 HIS A CA 1
ATOM 906 C C . HIS A 1 119 ? 7.244 -6.059 11.038 1.00 81.38 119 HIS A C 1
ATOM 908 O O . HIS A 1 119 ? 8.088 -6.605 11.744 1.00 81.38 119 HIS A O 1
ATOM 914 N N . ARG A 1 120 ? 6.479 -5.047 11.474 1.00 79.00 120 ARG A N 1
ATOM 915 C CA . ARG A 1 120 ? 6.703 -4.318 12.733 1.00 79.00 120 ARG A CA 1
ATOM 916 C C . ARG A 1 120 ? 8.159 -3.854 12.864 1.00 79.00 120 ARG A C 1
ATOM 918 O O . ARG A 1 120 ? 8.791 -4.057 13.898 1.00 79.00 120 ARG A O 1
ATOM 925 N N . SER A 1 121 ? 8.696 -3.292 11.786 1.00 80.69 121 SER A N 1
ATOM 926 C CA . SER A 1 121 ? 10.083 -2.830 11.704 1.00 80.69 121 SER A CA 1
ATOM 927 C C . SER A 1 121 ? 10.158 -1.311 11.659 1.00 80.69 121 SER A C 1
ATOM 929 O O . SER A 1 121 ? 9.193 -0.661 11.271 1.00 80.69 121 SER A O 1
ATOM 931 N N . GLU A 1 122 ? 11.321 -0.744 11.966 1.00 78.50 122 GLU A N 1
ATOM 932 C CA . GLU A 1 122 ? 11.594 0.671 11.703 1.00 78.50 122 GLU A CA 1
ATOM 933 C C . GLU A 1 122 ? 11.555 0.980 10.197 1.00 78.50 122 GLU A C 1
ATOM 935 O O . GLU A 1 122 ? 11.698 0.088 9.349 1.00 78.50 122 GLU A O 1
ATOM 940 N N . LEU A 1 123 ? 11.359 2.258 9.870 1.00 80.25 123 LEU A N 1
ATOM 941 C CA . LEU A 1 123 ? 11.454 2.752 8.501 1.00 80.25 123 LEU A CA 1
ATOM 942 C C . LEU A 1 123 ? 12.907 2.813 8.052 1.00 80.25 123 LEU A C 1
ATOM 944 O O . LEU A 1 123 ? 13.777 3.294 8.772 1.00 80.25 123 LEU A O 1
ATOM 948 N N . ARG A 1 124 ? 13.154 2.414 6.807 1.00 80.25 124 ARG A N 1
ATOM 949 C CA . ARG A 1 124 ? 14.467 2.561 6.163 1.00 80.25 124 ARG A CA 1
ATOM 950 C C . ARG A 1 124 ? 14.595 3.866 5.386 1.00 80.25 124 ARG A C 1
ATOM 952 O O . ARG A 1 124 ? 15.712 4.341 5.156 1.00 80.25 124 ARG A O 1
ATOM 959 N N . LEU A 1 125 ? 13.464 4.421 4.947 1.00 80.00 125 LEU A N 1
ATOM 960 C CA . LEU A 1 125 ? 13.401 5.735 4.320 1.00 80.00 125 LEU A CA 1
ATOM 961 C C . LEU A 1 125 ? 13.322 6.806 5.407 1.00 80.00 125 LEU A C 1
ATOM 963 O O . LEU A 1 125 ? 12.381 6.817 6.194 1.00 80.00 125 LEU A O 1
ATOM 967 N N . ASP A 1 126 ? 14.297 7.707 5.401 1.00 80.94 126 ASP A N 1
ATOM 968 C CA . ASP A 1 126 ? 14.388 8.819 6.342 1.00 80.94 126 ASP A CA 1
ATOM 969 C C . ASP A 1 126 ? 13.164 9.754 6.212 1.00 80.94 126 ASP A C 1
ATOM 971 O O . ASP A 1 126 ? 12.951 10.297 5.118 1.00 80.94 126 ASP A O 1
ATOM 975 N N . PRO A 1 127 ? 12.352 9.932 7.275 1.00 81.44 127 PRO A N 1
ATOM 976 C CA . PRO A 1 127 ? 11.206 10.842 7.287 1.00 81.44 127 PRO A CA 1
ATOM 977 C C . PRO A 1 127 ? 11.552 12.297 6.950 1.00 81.44 127 PRO A C 1
ATOM 979 O O . PRO A 1 127 ? 10.709 13.003 6.398 1.00 81.44 127 PRO A O 1
ATOM 982 N N . ASP A 1 128 ? 12.789 12.741 7.195 1.00 81.38 128 ASP A N 1
ATOM 983 C CA . ASP A 1 128 ? 13.215 14.110 6.879 1.00 81.38 128 ASP A CA 1
ATOM 984 C C . ASP A 1 128 ? 13.212 14.377 5.363 1.00 81.38 128 ASP A C 1
ATOM 986 O O . ASP A 1 128 ? 13.027 15.509 4.910 1.00 81.38 128 ASP A O 1
ATOM 990 N N . LEU A 1 129 ? 13.325 13.326 4.541 1.00 83.38 129 LEU A N 1
ATOM 991 C CA . LEU A 1 129 ? 13.232 13.428 3.081 1.00 83.38 129 LEU A CA 1
ATOM 992 C C . LEU A 1 129 ? 11.802 13.668 2.586 1.00 83.38 129 LEU A C 1
ATOM 994 O O . LEU A 1 129 ? 11.590 13.819 1.387 1.00 83.38 129 LEU A O 1
ATOM 998 N N . TRP A 1 130 ? 10.798 13.652 3.456 1.00 85.62 130 TRP A N 1
ATOM 999 C CA . TRP A 1 130 ? 9.403 13.663 3.025 1.00 85.62 130 TRP A CA 1
ATOM 1000 C C . TRP A 1 130 ? 8.888 15.080 2.811 1.00 85.62 130 TRP A C 1
ATOM 1002 O O . TRP A 1 130 ? 7.901 15.257 2.106 1.00 85.62 130 TRP A O 1
ATOM 1012 N N . ALA A 1 131 ? 9.591 16.081 3.356 1.00 82.88 131 ALA A N 1
ATOM 1013 C CA . ALA A 1 131 ? 9.338 17.503 3.130 1.00 82.88 131 ALA A CA 1
ATOM 1014 C C . ALA A 1 131 ? 7.865 17.912 3.355 1.00 82.88 131 ALA A C 1
ATOM 1016 O O . ALA A 1 131 ? 7.317 18.735 2.624 1.00 82.88 131 ALA A O 1
ATOM 1017 N N . ILE A 1 132 ? 7.224 17.312 4.365 1.00 81.00 132 ILE A N 1
ATOM 1018 C CA . ILE A 1 132 ? 5.852 17.633 4.771 1.00 81.00 132 ILE A CA 1
ATOM 1019 C C . ILE A 1 132 ? 5.877 18.901 5.624 1.00 81.00 132 ILE A C 1
ATOM 1021 O O . ILE A 1 132 ? 6.561 18.943 6.646 1.00 81.00 132 ILE A O 1
ATOM 1025 N N . ASP A 1 133 ? 5.090 19.905 5.236 1.00 79.44 133 ASP A N 1
ATOM 1026 C CA . ASP A 1 133 ? 4.843 21.083 6.065 1.00 79.44 133 ASP A CA 1
ATOM 1027 C C . ASP A 1 133 ? 3.896 20.723 7.222 1.00 79.44 133 ASP A C 1
ATOM 1029 O O . ASP A 1 133 ? 2.687 20.532 7.051 1.00 79.44 133 ASP A O 1
ATOM 1033 N N . LEU A 1 134 ? 4.471 20.596 8.418 1.00 75.25 134 LEU A N 1
ATOM 1034 C CA . LEU A 1 134 ? 3.729 20.284 9.636 1.00 75.25 134 LEU A CA 1
ATOM 1035 C C . LEU A 1 134 ? 2.981 21.492 10.205 1.00 75.25 134 LEU A C 1
ATOM 1037 O O . LEU A 1 134 ? 1.995 21.300 10.916 1.00 75.25 134 LEU A O 1
ATOM 1041 N N . GLU A 1 135 ? 3.414 22.716 9.896 1.00 77.38 135 GLU A N 1
ATOM 1042 C CA . GLU A 1 135 ? 2.784 23.943 10.392 1.00 77.38 135 GLU A CA 1
ATOM 1043 C C . GLU A 1 135 ? 1.428 24.176 9.713 1.00 77.38 135 GLU A C 1
ATOM 1045 O O . GLU A 1 135 ? 0.474 24.625 10.352 1.00 77.38 135 GLU A O 1
ATOM 1050 N N . HIS A 1 136 ? 1.313 23.788 8.440 1.00 74.00 136 HIS A N 1
ATOM 1051 C CA . HIS A 1 136 ? 0.098 23.938 7.632 1.00 74.00 136 HIS A CA 1
ATOM 1052 C C . HIS A 1 136 ? -0.592 22.602 7.310 1.00 74.00 136 HIS A C 1
ATOM 1054 O O . HIS A 1 136 ? -1.360 22.497 6.345 1.00 74.00 136 HIS A O 1
ATOM 1060 N N . ILE A 1 137 ? -0.363 21.568 8.127 1.00 76.00 137 ILE A N 1
ATOM 1061 C CA . ILE A 1 137 ? -0.868 20.215 7.871 1.00 76.00 137 ILE A CA 1
ATOM 1062 C C . ILE A 1 137 ? -2.403 20.193 7.714 1.00 76.00 137 ILE A C 1
ATOM 1064 O O . ILE A 1 137 ? -3.157 20.774 8.499 1.00 76.00 137 ILE A O 1
ATOM 1068 N N . GLY A 1 138 ? -2.891 19.534 6.662 1.00 68.50 138 GLY A N 1
ATOM 1069 C CA . GLY A 1 138 ? -4.315 19.484 6.313 1.00 68.50 138 GLY A CA 1
ATOM 1070 C C . GLY A 1 138 ? -4.923 20.795 5.785 1.00 68.50 138 GLY A C 1
ATOM 1071 O O . GLY A 1 138 ? -6.079 20.781 5.373 1.00 68.50 138 GLY A O 1
ATOM 1072 N N . GLN A 1 139 ? -4.193 21.918 5.765 1.00 67.81 139 GLN A N 1
ATOM 1073 C CA . GLN A 1 139 ? -4.698 23.212 5.270 1.00 67.81 139 GLN A CA 1
ATOM 1074 C C . GLN A 1 139 ? -4.431 23.428 3.770 1.00 67.81 139 GLN A C 1
ATOM 1076 O O . GLN A 1 139 ? -5.066 24.285 3.141 1.00 67.81 139 GLN A O 1
ATOM 1081 N N . GLU A 1 140 ? -3.519 22.642 3.198 1.00 64.31 140 GLU A N 1
ATOM 1082 C CA . GLU A 1 140 ? -3.152 22.676 1.785 1.00 64.31 140 GLU A CA 1
ATOM 1083 C C . GLU A 1 140 ? -4.278 22.162 0.875 1.00 64.31 140 GLU A C 1
ATOM 1085 O O . GLU A 1 140 ? -4.971 21.191 1.173 1.00 64.31 140 GLU A O 1
ATOM 1090 N N . GLY A 1 141 ? -4.470 22.836 -0.263 1.00 57.84 141 GLY A N 1
ATOM 1091 C CA . GLY A 1 141 ? -5.575 22.566 -1.189 1.00 57.84 141 GLY A CA 1
ATOM 1092 C C . GLY A 1 141 ? -5.306 21.498 -2.255 1.00 57.84 141 GLY A C 1
ATOM 1093 O O . GLY A 1 141 ? -6.210 21.213 -3.040 1.00 57.84 141 GLY A O 1
ATOM 1094 N N . SER A 1 142 ? -4.092 20.938 -2.329 1.00 68.94 142 SER A N 1
ATOM 1095 C CA . SER A 1 142 ? -3.764 19.887 -3.303 1.00 68.94 142 SER A CA 1
ATOM 1096 C C . SER A 1 142 ? -4.108 18.509 -2.744 1.00 68.94 142 SER A C 1
ATOM 1098 O O . SER A 1 142 ? -3.601 18.118 -1.693 1.00 68.94 142 SER A O 1
ATOM 1100 N N . GLU A 1 143 ? -4.937 17.762 -3.476 1.00 68.44 143 GLU A N 1
ATOM 1101 C CA . GLU A 1 143 ? -5.293 16.369 -3.174 1.00 68.44 143 GLU A CA 1
ATOM 1102 C C . GLU A 1 143 ? -4.042 15.504 -2.979 1.00 68.44 143 GLU A C 1
ATOM 1104 O O . GLU A 1 143 ? -3.971 14.754 -2.014 1.00 68.44 143 GLU A O 1
ATOM 1109 N N . ASP A 1 144 ? -3.010 15.686 -3.805 1.00 69.38 144 ASP A N 1
ATOM 1110 C CA . ASP A 1 144 ? -1.771 14.909 -3.713 1.00 69.38 144 ASP A CA 1
ATOM 1111 C C . ASP A 1 144 ? -1.019 15.140 -2.396 1.00 69.38 144 ASP A C 1
ATOM 1113 O O . ASP A 1 144 ? -0.490 14.198 -1.814 1.00 69.38 144 ASP A O 1
ATOM 1117 N N . LEU A 1 145 ? -0.994 16.374 -1.885 1.00 72.94 145 LEU A N 1
ATOM 1118 C CA . LEU A 1 145 ? -0.304 16.684 -0.629 1.00 72.94 145 LEU A CA 1
ATOM 1119 C C . LEU A 1 145 ? -1.067 16.125 0.572 1.00 72.94 145 LEU A C 1
ATOM 1121 O O . LEU A 1 145 ? -0.472 15.479 1.434 1.00 72.94 145 LEU A O 1
ATOM 1125 N N . VAL A 1 146 ? -2.394 16.269 0.580 1.00 75.44 146 VAL A N 1
ATOM 1126 C CA . VAL A 1 146 ? -3.260 15.640 1.589 1.00 75.44 146 VAL A CA 1
ATOM 1127 C C . VAL A 1 146 ? -3.109 14.113 1.547 1.00 75.44 146 VAL A C 1
ATOM 1129 O O . VAL A 1 146 ? -3.004 13.479 2.599 1.00 75.44 146 VAL A O 1
ATOM 1132 N N . ASN A 1 147 ? -2.994 13.526 0.350 1.00 74.81 147 ASN A N 1
ATOM 1133 C CA . ASN A 1 147 ? -2.726 12.099 0.165 1.00 74.81 147 ASN A CA 1
ATOM 1134 C C . ASN A 1 147 ? -1.367 11.652 0.700 1.00 74.81 147 ASN A C 1
ATOM 1136 O O . ASN A 1 147 ? -1.208 10.478 1.006 1.00 74.81 147 ASN A O 1
ATOM 1140 N N . ASN A 1 148 ? -0.394 12.541 0.830 1.00 79.94 148 ASN A N 1
ATOM 1141 C CA . ASN A 1 148 ? 0.941 12.197 1.308 1.00 79.94 148 ASN A CA 1
ATOM 1142 C C . ASN A 1 148 ? 1.097 12.403 2.824 1.00 79.94 148 ASN A C 1
ATOM 1144 O O . ASN A 1 148 ? 1.933 11.766 3.464 1.00 79.94 148 ASN A O 1
ATOM 1148 N N . GLN A 1 149 ? 0.246 13.233 3.431 1.00 78.06 149 GLN A N 1
ATOM 1149 C CA . GLN A 1 149 ? 0.294 13.538 4.863 1.00 78.06 149 GLN A CA 1
ATOM 1150 C C . GLN A 1 149 ? -0.042 12.335 5.760 1.00 78.06 149 GLN A C 1
ATOM 1152 O O . GLN A 1 149 ? 0.491 12.252 6.863 1.00 78.06 149 GLN A O 1
ATOM 1157 N N . TRP A 1 150 ? -0.859 11.362 5.325 1.00 77.44 150 TRP A N 1
ATOM 1158 C CA . TRP A 1 150 ? -1.157 10.196 6.180 1.00 77.44 150 TRP A CA 1
ATOM 1159 C C . TRP A 1 150 ? 0.080 9.367 6.505 1.00 77.44 150 TRP A C 1
ATOM 1161 O O . TRP A 1 150 ? 0.170 8.768 7.580 1.00 77.44 150 TRP A O 1
ATOM 1171 N N . VAL A 1 151 ? 1.036 9.353 5.575 1.00 75.12 151 VAL A N 1
ATOM 1172 C CA . VAL A 1 151 ? 2.270 8.594 5.702 1.00 75.12 151 VAL A CA 1
ATOM 1173 C C . VAL A 1 151 ? 3.000 9.074 6.964 1.00 75.12 151 VAL A C 1
ATOM 1175 O O . VAL A 1 151 ? 3.471 8.252 7.748 1.00 75.12 151 VAL A O 1
ATOM 1178 N N . PHE A 1 152 ? 2.994 10.390 7.225 1.00 76.38 152 PHE A N 1
ATOM 1179 C CA . PHE A 1 152 ? 3.576 11.006 8.423 1.00 76.38 152 PHE A CA 1
ATOM 1180 C C . PHE A 1 152 ? 2.982 10.468 9.725 1.00 76.38 152 PHE A C 1
ATOM 1182 O O . PHE A 1 152 ? 3.721 10.166 10.662 1.00 76.38 152 PHE A O 1
ATOM 1189 N N . PHE A 1 153 ? 1.657 10.322 9.809 1.00 75.12 153 PHE A N 1
ATOM 1190 C CA . PHE A 1 153 ? 1.023 9.836 11.039 1.00 75.12 153 PHE A CA 1
ATOM 1191 C C . PHE A 1 153 ? 1.437 8.406 11.362 1.00 75.12 153 PHE A C 1
ATOM 1193 O O . PHE A 1 153 ? 1.684 8.085 12.523 1.00 75.12 153 PHE A O 1
ATOM 1200 N N . LEU A 1 154 ? 1.559 7.561 10.339 1.00 75.56 154 LEU A N 1
ATOM 1201 C CA . LEU A 1 154 ? 1.991 6.180 10.522 1.00 75.56 154 LEU A CA 1
ATOM 1202 C C . LEU A 1 154 ? 3.471 6.095 10.908 1.00 75.56 154 LEU A C 1
ATOM 1204 O O . LEU A 1 154 ? 3.812 5.298 11.776 1.00 75.56 154 LEU A O 1
ATOM 1208 N N . VAL A 1 155 ? 4.336 6.958 10.367 1.00 74.88 155 VAL A N 1
ATOM 1209 C CA . VAL A 1 155 ? 5.730 7.080 10.840 1.00 74.88 155 VAL A CA 1
ATOM 1210 C C . VAL A 1 155 ? 5.791 7.423 12.315 1.00 74.88 155 VAL A C 1
ATOM 1212 O O . VAL A 1 155 ? 6.474 6.747 13.080 1.00 74.88 155 VAL A O 1
ATOM 1215 N N . ASN A 1 156 ? 5.075 8.473 12.716 1.00 73.88 156 ASN A N 1
ATOM 1216 C CA . ASN A 1 156 ? 5.116 8.943 14.092 1.00 73.88 156 ASN A CA 1
ATOM 1217 C C . ASN A 1 156 ? 4.568 7.879 15.040 1.00 73.88 156 ASN A C 1
ATOM 1219 O O . ASN A 1 156 ? 5.153 7.660 16.092 1.00 73.88 156 ASN A O 1
ATOM 1223 N N . PHE A 1 157 ? 3.518 7.155 14.645 1.00 74.88 157 P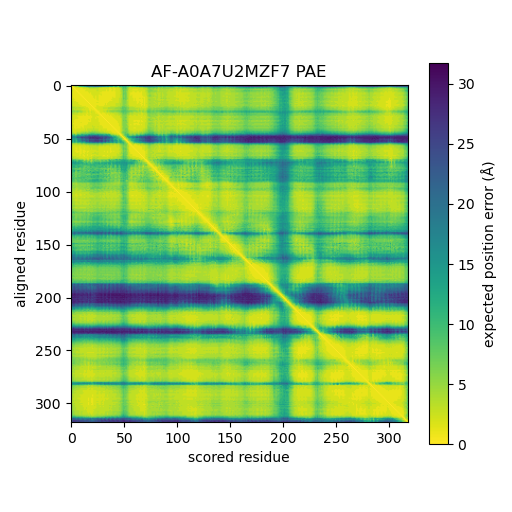HE A N 1
ATOM 1224 C CA . PHE A 1 157 ? 3.027 5.997 15.393 1.00 74.88 157 PHE A CA 1
ATOM 1225 C C . PHE A 1 157 ? 4.125 4.956 15.646 1.00 74.88 157 PHE A C 1
ATOM 1227 O O . PHE A 1 157 ? 4.295 4.482 16.772 1.00 74.88 157 PHE A O 1
ATOM 1234 N N . MET A 1 158 ? 4.878 4.604 14.603 1.00 72.31 158 MET A N 1
ATOM 1235 C CA . MET A 1 158 ? 5.943 3.610 14.711 1.00 72.31 158 MET A CA 1
ATOM 1236 C C . MET A 1 158 ? 7.068 4.121 15.609 1.00 72.31 158 MET A C 1
ATOM 1238 O O . MET A 1 158 ? 7.467 3.408 16.522 1.00 72.31 158 MET A O 1
ATOM 1242 N N . ALA A 1 159 ? 7.475 5.385 15.466 1.00 69.06 159 ALA A N 1
ATOM 1243 C CA . ALA A 1 159 ? 8.444 6.018 16.361 1.00 69.06 159 ALA A CA 1
ATOM 1244 C C . ALA A 1 159 ? 7.983 6.014 17.835 1.00 69.06 159 ALA A C 1
ATOM 1246 O O . ALA A 1 159 ? 8.761 5.664 18.722 1.00 69.06 159 ALA A O 1
ATOM 1247 N N . CYS A 1 160 ? 6.702 6.310 18.095 1.00 68.69 160 CYS A N 1
ATOM 1248 C CA . CYS A 1 160 ? 6.115 6.271 19.442 1.00 68.69 160 CYS A CA 1
ATOM 1249 C C . CYS A 1 160 ? 6.109 4.858 20.043 1.00 68.69 160 CYS A C 1
ATOM 1251 O O . CYS A 1 160 ? 6.172 4.694 21.257 1.00 68.69 160 CYS A O 1
ATOM 1253 N N . SER A 1 161 ? 6.042 3.819 19.207 1.00 67.88 161 SER A N 1
ATOM 1254 C CA . SER A 1 161 ? 6.014 2.423 19.662 1.00 67.88 161 SER A CA 1
ATOM 1255 C C . SER A 1 161 ? 7.365 1.938 20.212 1.00 67.88 161 SER A C 1
ATOM 1257 O O . SER A 1 161 ? 7.419 0.886 20.846 1.00 67.88 161 SER A O 1
ATOM 1259 N N . HIS A 1 162 ? 8.447 2.697 20.002 1.00 68.69 162 HIS A N 1
ATOM 1260 C CA . HIS A 1 162 ? 9.805 2.358 20.439 1.00 68.69 162 HIS A CA 1
ATOM 1261 C C . HIS A 1 162 ? 10.250 3.083 21.723 1.00 68.69 162 HIS A C 1
ATOM 1263 O O . HIS A 1 162 ? 11.400 2.941 22.142 1.00 68.69 162 HIS A O 1
ATOM 1269 N N . THR A 1 163 ? 9.374 3.853 22.379 1.00 67.12 163 THR A N 1
ATOM 1270 C CA . THR A 1 163 ? 9.732 4.556 23.621 1.00 67.12 163 THR A CA 1
ATOM 1271 C C . THR A 1 163 ? 10.039 3.582 24.755 1.00 67.12 163 THR A C 1
ATOM 1273 O O . THR A 1 163 ? 9.237 2.703 25.065 1.00 67.12 163 THR A O 1
ATOM 1276 N N . THR A 1 164 ? 11.174 3.777 25.425 1.00 68.19 164 THR A N 1
ATOM 1277 C CA . THR A 1 164 ? 11.628 2.930 26.540 1.00 68.19 164 THR A CA 1
ATOM 1278 C C . THR A 1 164 ? 10.945 3.257 27.870 1.00 68.19 164 THR A C 1
ATOM 1280 O O . THR A 1 164 ? 10.873 2.394 28.743 1.00 68.19 164 THR A O 1
ATOM 1283 N N . SER A 1 165 ? 10.430 4.482 28.028 1.00 77.44 165 SER A N 1
ATOM 1284 C CA . SER A 1 165 ? 9.715 4.931 29.226 1.00 77.44 165 SER A CA 1
ATOM 1285 C C . SER A 1 165 ? 8.194 4.962 29.002 1.00 77.44 165 SER A C 1
ATOM 1287 O O . SER A 1 165 ? 7.739 5.592 28.043 1.00 77.44 165 SER A O 1
ATOM 1289 N N . PRO A 1 166 ? 7.382 4.369 29.902 1.00 73.12 166 PRO A N 1
ATOM 1290 C CA . PRO A 1 166 ? 5.920 4.418 29.816 1.00 73.12 166 PRO A CA 1
ATOM 1291 C C . PRO A 1 166 ? 5.324 5.835 29.853 1.00 73.12 166 PRO A C 1
ATOM 1293 O O . PRO A 1 166 ? 4.312 6.083 29.199 1.00 73.12 166 PRO A O 1
ATOM 1296 N N . SER A 1 167 ? 5.933 6.770 30.598 1.00 75.69 167 SER A N 1
ATOM 1297 C CA . SER A 1 167 ? 5.469 8.168 30.661 1.00 75.69 167 SER A CA 1
ATOM 1298 C C . SER A 1 167 ? 5.639 8.877 29.324 1.00 75.69 167 SER A C 1
ATOM 1300 O O . SER A 1 167 ? 4.746 9.594 28.875 1.00 75.69 167 SER A O 1
ATOM 1302 N N . ASP A 1 168 ? 6.779 8.636 28.682 1.00 78.75 168 ASP A N 1
ATOM 1303 C CA . ASP A 1 168 ? 7.166 9.307 27.447 1.00 78.75 168 ASP A CA 1
ATOM 1304 C C . ASP A 1 168 ? 6.353 8.746 26.281 1.00 78.75 168 ASP A C 1
ATOM 1306 O O . ASP A 1 168 ? 5.874 9.505 25.442 1.00 78.75 168 ASP A O 1
ATOM 1310 N N . GLY A 1 169 ? 6.101 7.431 26.283 1.00 78.31 169 GLY A N 1
ATOM 1311 C CA . GLY A 1 169 ? 5.193 6.789 25.334 1.00 78.31 169 GLY A CA 1
ATOM 1312 C C . GLY A 1 169 ? 3.761 7.318 25.427 1.00 78.31 169 GLY A C 1
ATOM 1313 O O . GLY A 1 169 ? 3.111 7.520 24.403 1.00 78.31 169 GLY A O 1
ATOM 1314 N N . LEU A 1 170 ? 3.266 7.606 26.636 1.00 80.12 170 LEU A N 1
ATOM 1315 C CA . LEU A 1 170 ? 1.925 8.164 26.823 1.00 80.12 170 LEU A CA 1
ATOM 1316 C C . LEU A 1 170 ? 1.813 9.613 26.326 1.00 80.12 170 LEU A C 1
ATOM 1318 O O . LEU A 1 170 ? 0.841 9.953 25.652 1.00 80.12 170 LEU A O 1
ATOM 1322 N N . ASP A 1 171 ? 2.797 10.461 26.630 1.00 83.75 171 ASP A N 1
ATOM 1323 C CA . ASP A 1 171 ? 2.838 11.844 26.139 1.00 83.75 171 ASP A CA 1
ATOM 1324 C C . ASP A 1 171 ? 2.928 11.894 24.605 1.00 83.75 171 ASP A C 1
ATOM 1326 O O . ASP A 1 171 ? 2.171 12.612 23.947 1.00 83.75 171 ASP A O 1
ATOM 1330 N N . GLN A 1 172 ? 3.788 11.061 24.014 1.00 82.81 172 GLN A N 1
ATOM 1331 C CA . GLN A 1 172 ? 3.900 10.935 22.562 1.00 82.81 172 GLN A CA 1
ATOM 1332 C C . GLN A 1 172 ? 2.606 10.420 21.918 1.00 82.81 172 GLN A C 1
ATOM 1334 O O . GLN A 1 172 ? 2.172 10.952 20.894 1.00 82.81 172 GLN A O 1
ATOM 1339 N N . TRP A 1 173 ? 1.935 9.452 22.547 1.00 85.06 173 TRP A N 1
ATOM 1340 C CA . TRP A 1 173 ? 0.636 8.962 22.093 1.00 85.06 173 TRP A CA 1
ATOM 1341 C C . TRP A 1 173 ? -0.424 10.073 22.069 1.00 85.06 173 TRP A C 1
ATOM 1343 O O . TRP A 1 173 ? -1.141 10.219 21.076 1.00 85.06 173 TRP A O 1
ATOM 1353 N N . TYR A 1 174 ? -0.505 10.893 23.125 1.00 86.31 174 TYR A N 1
ATOM 1354 C CA . TYR A 1 174 ? -1.431 12.028 23.176 1.00 86.31 174 TYR A CA 1
ATOM 1355 C C . TYR A 1 174 ? -1.115 13.076 22.107 1.00 86.31 174 TYR A C 1
ATOM 1357 O O . TYR A 1 174 ? -2.029 13.517 21.410 1.00 86.31 174 TYR A O 1
ATOM 1365 N N . LYS A 1 175 ? 0.165 13.416 21.913 1.00 86.94 175 LYS A N 1
ATOM 1366 C CA . LYS A 1 175 ? 0.603 14.332 20.847 1.00 86.94 175 LYS A CA 1
ATOM 1367 C C . LYS A 1 175 ? 0.189 13.834 19.466 1.00 86.94 175 LYS A C 1
ATOM 1369 O O . LYS A 1 175 ? -0.371 14.597 18.681 1.00 86.94 175 LYS A O 1
ATOM 1374 N N . LEU A 1 176 ? 0.413 12.551 19.181 1.00 86.56 176 LEU A N 1
ATOM 1375 C CA . LEU A 1 176 ? 0.039 11.954 17.902 1.00 86.56 176 LEU A CA 1
ATOM 1376 C C . LEU A 1 176 ? -1.479 11.943 17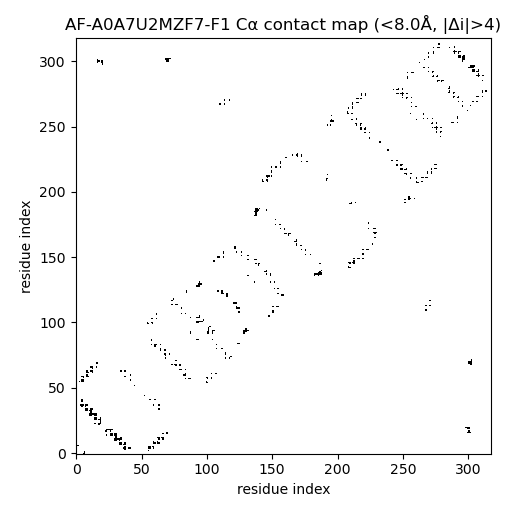.699 1.00 86.56 176 LEU A C 1
ATOM 1378 O O . LEU A 1 176 ? -1.959 12.271 16.613 1.00 86.56 176 LEU A O 1
ATOM 1382 N N . ARG A 1 177 ? -2.245 11.610 18.744 1.00 87.88 177 ARG A N 1
ATOM 1383 C CA . ARG A 1 177 ? -3.709 11.671 18.711 1.00 87.88 177 ARG A CA 1
ATOM 1384 C C . ARG A 1 177 ? -4.200 13.077 18.386 1.00 87.88 177 ARG A C 1
ATOM 1386 O O . ARG A 1 177 ? -5.024 13.242 17.488 1.00 87.88 177 ARG A O 1
ATOM 1393 N N . ASP A 1 178 ? -3.704 14.075 19.108 1.00 88.38 178 ASP A N 1
ATOM 1394 C CA . ASP A 1 178 ? -4.150 15.458 18.970 1.00 88.38 178 ASP A CA 1
ATOM 1395 C C . ASP A 1 178 ? -3.780 16.020 17.591 1.00 88.38 178 ASP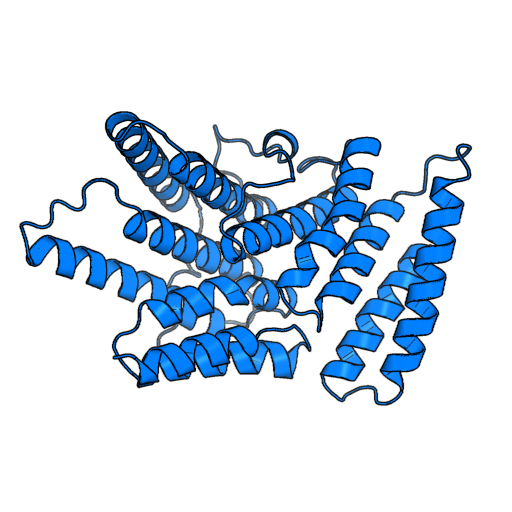 A C 1
ATOM 1397 O O . ASP A 1 178 ? -4.580 16.734 16.979 1.00 88.38 178 ASP A O 1
ATOM 1401 N N . LEU A 1 179 ? -2.622 15.624 17.053 1.00 85.94 179 LEU A N 1
ATOM 1402 C CA . LEU A 1 179 ? -2.208 15.966 15.697 1.00 85.94 179 LEU A CA 1
ATOM 1403 C C . LEU A 1 179 ? -3.105 15.314 14.633 1.00 85.94 179 LEU A C 1
ATOM 1405 O O . LEU A 1 179 ? -3.548 15.990 13.705 1.00 85.94 179 LEU A O 1
ATOM 1409 N N . LEU A 1 180 ? -3.420 14.025 14.777 1.00 87.06 180 LEU A N 1
ATOM 1410 C CA . LEU A 1 180 ? -4.302 13.299 13.860 1.00 87.06 180 LEU A CA 1
ATOM 1411 C C . LEU A 1 180 ? -5.726 13.885 13.871 1.00 87.06 180 LEU A C 1
ATOM 1413 O O . LEU A 1 180 ? -6.375 14.013 12.831 1.00 87.06 180 LEU A O 1
ATOM 1417 N N . GLU A 1 181 ? -6.214 14.294 15.044 1.00 87.06 181 GLU A N 1
ATOM 1418 C CA . GLU A 1 181 ? -7.480 15.013 15.178 1.00 87.06 181 GLU A CA 1
ATOM 1419 C C . GLU A 1 181 ? -7.434 16.419 14.576 1.00 87.06 181 GLU A C 1
ATOM 1421 O O . GLU A 1 181 ? -8.400 16.833 13.929 1.00 87.06 181 GLU A O 1
ATOM 1426 N N . HIS A 1 182 ? -6.342 17.160 14.788 1.00 86.50 182 HIS A N 1
ATOM 1427 C CA . HIS A 1 182 ? -6.139 18.471 14.179 1.00 86.50 182 HIS A CA 1
ATOM 1428 C C . HIS A 1 182 ? -6.168 18.358 12.657 1.00 86.50 182 HIS A C 1
ATOM 1430 O O . HIS A 1 182 ? -6.958 19.050 12.021 1.00 86.50 182 HIS A O 1
ATOM 1436 N N . TRP A 1 183 ? -5.406 17.425 12.088 1.00 85.38 183 TRP A N 1
ATOM 1437 C CA . TRP A 1 183 ? -5.405 17.154 10.656 1.00 85.38 183 TRP A CA 1
ATOM 1438 C C . TRP A 1 183 ? -6.806 16.857 10.130 1.00 85.38 183 TRP A C 1
ATOM 1440 O O . TRP A 1 183 ? -7.275 17.521 9.209 1.00 85.38 183 TRP A O 1
ATOM 1450 N N . ASN A 1 184 ? -7.529 15.941 10.782 1.00 83.81 184 ASN A N 1
ATOM 1451 C CA . ASN A 1 184 ? -8.899 15.610 10.397 1.00 83.81 184 ASN A CA 1
ATOM 1452 C C . ASN A 1 184 ? -9.814 16.844 10.431 1.00 83.81 184 ASN A C 1
ATOM 1454 O O . ASN A 1 184 ? -10.698 16.975 9.592 1.00 83.81 184 ASN A O 1
ATOM 1458 N N . ARG A 1 185 ? -9.629 17.754 11.402 1.00 83.94 185 ARG A N 1
ATOM 1459 C CA . ARG A 1 185 ? -10.346 19.041 11.495 1.00 83.94 185 ARG A CA 1
ATOM 1460 C C . ARG A 1 185 ? -9.983 20.021 10.384 1.00 83.94 185 ARG A C 1
ATOM 1462 O O . ARG A 1 185 ? -10.889 20.697 9.902 1.00 83.94 185 ARG A O 1
ATOM 1469 N N . SER A 1 186 ? -8.719 20.058 9.987 1.00 81.69 186 SER A N 1
ATOM 1470 C CA . SER A 1 186 ? -8.171 21.016 9.028 1.00 81.69 186 SER A CA 1
ATOM 1471 C C . SER A 1 186 ? -8.464 20.661 7.567 1.00 81.69 186 SER A C 1
ATOM 1473 O O . SER A 1 186 ? -8.656 21.578 6.766 1.00 81.69 186 SER A O 1
ATOM 1475 N N . VAL A 1 187 ? -8.570 19.369 7.219 1.00 77.00 187 VAL A N 1
ATOM 1476 C CA . VAL A 1 187 ? -8.857 18.942 5.838 1.00 77.00 187 VAL A CA 1
ATOM 1477 C C . VAL A 1 187 ? -10.229 19.454 5.379 1.00 77.00 187 VAL A C 1
ATOM 1479 O O . VAL A 1 187 ? -11.278 19.128 5.945 1.00 77.00 187 VAL A O 1
ATOM 1482 N N . LYS A 1 188 ? -10.206 20.281 4.327 1.00 66.31 188 LYS A N 1
ATOM 1483 C CA . LYS A 1 188 ? -11.390 20.874 3.685 1.00 66.31 188 LYS A CA 1
ATOM 1484 C C . LYS A 1 188 ? -12.128 19.830 2.830 1.00 66.31 188 LYS A C 1
ATOM 1486 O O . LYS A 1 188 ? -11.496 18.952 2.260 1.00 66.31 188 LYS A O 1
ATOM 1491 N N . ASP A 1 189 ? -13.451 19.991 2.695 1.00 61.22 189 ASP A N 1
ATOM 1492 C CA . ASP A 1 189 ? -14.351 19.158 1.866 1.00 61.22 189 ASP A CA 1
ATOM 1493 C C . ASP A 1 189 ? -14.454 17.687 2.313 1.00 61.22 189 ASP A C 1
ATOM 1495 O O . ASP A 1 189 ? -13.887 16.807 1.698 1.00 61.22 189 ASP A O 1
ATOM 1499 N N . ARG A 1 190 ? -15.221 17.393 3.372 1.00 59.09 190 ARG A N 1
ATOM 1500 C CA . ARG A 1 190 ? -15.397 16.025 3.915 1.00 59.09 190 ARG A CA 1
ATOM 1501 C C . ARG A 1 190 ? -16.435 15.167 3.185 1.00 59.09 190 ARG A C 1
ATOM 1503 O O . ARG A 1 190 ? -16.809 14.114 3.696 1.00 59.09 190 ARG A O 1
ATOM 1510 N N . SER A 1 191 ? -16.922 15.606 2.026 1.00 52.16 191 SER A N 1
ATOM 1511 C CA . SER A 1 191 ? -18.048 14.972 1.319 1.00 52.16 191 SER A CA 1
ATOM 1512 C C . SER A 1 191 ? -17.799 13.507 0.911 1.00 52.16 191 SER A C 1
ATOM 1514 O O . SER A 1 191 ? -18.739 12.771 0.631 1.00 52.16 191 SER A O 1
ATOM 1516 N N . PHE A 1 192 ? -16.545 13.040 0.919 1.00 50.69 192 PHE A N 1
ATOM 1517 C CA . PHE A 1 192 ? -16.171 11.640 0.671 1.00 50.69 192 PHE A CA 1
ATOM 1518 C C . PHE A 1 192 ? -16.137 10.756 1.939 1.00 50.69 192 PHE A C 1
ATOM 1520 O O . PHE A 1 192 ? -15.998 9.542 1.792 1.00 50.69 192 PHE A O 1
ATOM 1527 N N . MET A 1 193 ? -16.209 11.327 3.157 1.00 46.28 193 MET A N 1
ATOM 1528 C CA . MET A 1 193 ? -16.270 10.576 4.431 1.00 46.28 193 MET A CA 1
ATOM 1529 C C . MET A 1 193 ? -17.691 10.163 4.802 1.00 46.28 193 MET A C 1
ATOM 1531 O O . MET A 1 193 ? -17.882 9.463 5.798 1.00 46.28 193 MET A O 1
ATOM 1535 N N . ASP A 1 194 ? -18.689 10.626 4.048 1.00 46.88 194 ASP A N 1
ATOM 1536 C CA . ASP A 1 194 ? -20.056 10.186 4.257 1.00 46.88 194 ASP A CA 1
ATOM 1537 C C . ASP A 1 194 ? -20.094 8.664 4.066 1.00 46.88 194 ASP A C 1
ATOM 1539 O O . ASP A 1 194 ? -19.608 8.169 3.038 1.00 46.88 194 ASP A O 1
ATOM 1543 N N . PRO A 1 195 ? -20.626 7.906 5.047 1.00 41.84 195 PRO A N 1
ATOM 1544 C CA . PRO A 1 195 ? -20.705 6.464 4.939 1.00 41.84 195 PRO A CA 1
ATOM 1545 C C . PRO A 1 195 ? -21.365 6.135 3.610 1.00 41.84 195 PRO A C 1
ATOM 1547 O O . PRO A 1 195 ? -22.454 6.637 3.315 1.00 41.84 195 PRO A O 1
ATOM 1550 N N . VAL A 1 196 ? -20.713 5.290 2.811 1.00 48.84 196 VAL A N 1
ATOM 1551 C CA . VAL A 1 196 ? -21.355 4.676 1.654 1.00 48.84 196 VAL A CA 1
ATOM 1552 C C . VAL A 1 196 ? -22.409 3.740 2.233 1.00 48.84 196 VAL A C 1
ATOM 1554 O O . VAL A 1 196 ? -22.182 2.549 2.421 1.00 48.84 196 VAL A O 1
ATOM 1557 N N . SER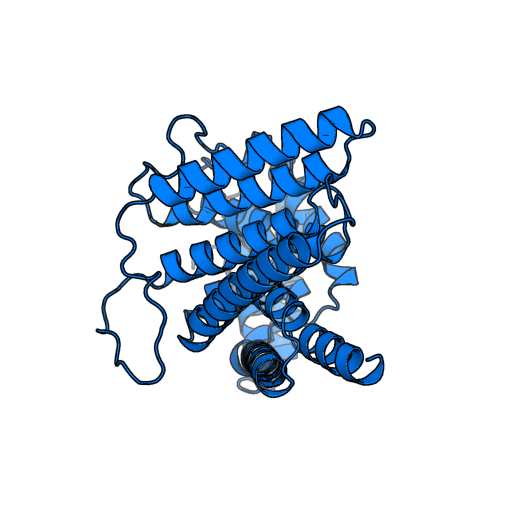 A 1 197 ? -23.561 4.295 2.614 1.00 37.97 197 SER A N 1
ATOM 1558 C CA . SER A 1 197 ? -24.742 3.500 2.871 1.00 37.97 197 SER A CA 1
ATOM 1559 C C . SER A 1 197 ? -24.972 2.729 1.586 1.00 37.97 197 SER A C 1
ATOM 1561 O O . SER A 1 197 ? -25.080 3.340 0.514 1.00 37.97 197 SER A O 1
ATOM 1563 N N . VAL A 1 198 ? -24.999 1.405 1.708 1.00 41.41 198 VAL A N 1
ATOM 1564 C CA . VAL A 1 198 ? -25.457 0.479 0.678 1.00 41.41 198 VAL A CA 1
ATOM 1565 C C . VAL A 1 198 ? -26.593 1.173 -0.095 1.00 41.41 198 VAL A C 1
ATOM 1567 O O . VAL A 1 198 ? -27.547 1.639 0.526 1.00 41.41 198 VAL A O 1
ATOM 1570 N N . TYR A 1 199 ? -26.458 1.326 -1.418 1.00 35.03 199 TYR A N 1
ATOM 1571 C CA . TYR A 1 199 ? -27.487 1.853 -2.341 1.00 35.03 199 TYR A CA 1
ATOM 1572 C C . TYR A 1 199 ? -27.595 3.361 -2.653 1.00 35.03 199 TYR A C 1
ATOM 1574 O O . TYR A 1 199 ? -28.655 3.780 -3.121 1.00 35.03 199 TYR A O 1
ATOM 1582 N N . LYS A 1 200 ? -26.549 4.193 -2.543 1.00 33.47 200 LYS A N 1
ATOM 1583 C CA . LYS A 1 200 ? -26.571 5.498 -3.247 1.00 33.47 200 LYS A CA 1
ATOM 1584 C C . LYS A 1 200 ? -25.538 5.595 -4.361 1.00 33.47 200 LYS A C 1
ATOM 1586 O O . LYS A 1 200 ? -24.336 5.600 -4.123 1.00 33.47 200 LYS A O 1
ATOM 1591 N N . THR A 1 201 ? -26.052 5.702 -5.585 1.00 37.09 201 THR A N 1
ATOM 1592 C CA . THR A 1 201 ? -25.326 6.050 -6.805 1.00 37.09 201 THR A CA 1
ATOM 1593 C C . THR A 1 201 ? -24.607 7.380 -6.588 1.00 37.09 201 THR A C 1
ATOM 1595 O O . THR A 1 201 ? -25.242 8.429 -6.493 1.00 37.09 201 THR A O 1
ATOM 1598 N N . ILE A 1 202 ? -23.284 7.333 -6.457 1.00 42.53 202 ILE A N 1
ATOM 1599 C CA . ILE A 1 202 ? -22.449 8.532 -6.374 1.00 42.53 202 ILE A CA 1
ATOM 1600 C C . ILE A 1 202 ? -22.346 9.130 -7.785 1.00 42.53 202 ILE A C 1
ATOM 1602 O O . ILE A 1 202 ? -22.174 8.404 -8.765 1.00 42.53 202 ILE A O 1
ATOM 1606 N N . SER A 1 203 ? -22.490 10.454 -7.884 1.00 34.56 203 SER A N 1
ATOM 1607 C CA . SER A 1 203 ? -22.298 11.225 -9.121 1.00 34.56 203 SER A CA 1
ATOM 1608 C C . SER A 1 203 ? -20.910 10.944 -9.739 1.00 34.56 203 SER A C 1
ATOM 1610 O O . SER A 1 203 ? -19.948 10.819 -8.982 1.00 34.56 203 SER A O 1
ATOM 1612 N N . PRO A 1 204 ? -20.741 10.884 -11.077 1.00 38.59 204 PRO A N 1
ATOM 1613 C CA . PRO A 1 204 ? -19.509 10.391 -11.719 1.00 38.59 204 PRO A CA 1
ATOM 1614 C C . PRO A 1 204 ? -18.258 11.273 -11.547 1.00 38.59 204 PRO A C 1
ATOM 1616 O O . PRO A 1 204 ? -17.199 10.954 -12.079 1.00 38.59 204 PRO A O 1
ATOM 1619 N N . LEU A 1 205 ? -18.364 12.404 -10.849 1.00 40.69 205 LEU A N 1
ATOM 1620 C CA . LEU A 1 205 ? -17.329 13.431 -10.760 1.00 40.69 205 LEU A CA 1
ATOM 1621 C C . LEU A 1 205 ? -17.089 13.833 -9.300 1.00 40.69 205 LEU A C 1
ATOM 1623 O O . LEU A 1 205 ? -17.415 14.946 -8.902 1.00 40.69 205 LEU A O 1
ATOM 1627 N N . GLN A 1 206 ? -16.498 12.953 -8.486 1.00 43.91 206 GLN A N 1
ATOM 1628 C CA . GLN A 1 206 ? -15.892 13.408 -7.229 1.00 43.91 206 GLN A CA 1
ATOM 1629 C C . GLN A 1 206 ? -14.752 12.499 -6.735 1.00 43.91 206 GLN A C 1
ATOM 1631 O O . GLN A 1 206 ? -14.971 11.406 -6.219 1.00 43.91 206 GLN A O 1
ATOM 1636 N N . ARG A 1 207 ? -13.526 13.009 -6.945 1.00 52.84 207 ARG A N 1
ATOM 1637 C CA . ARG A 1 207 ? -12.237 12.732 -6.276 1.00 52.84 207 ARG A CA 1
ATOM 1638 C C . ARG A 1 207 ? -12.063 11.332 -5.680 1.00 52.84 207 ARG A C 1
ATOM 1640 O O . ARG A 1 207 ? -12.260 11.094 -4.491 1.00 52.84 207 ARG A O 1
ATOM 1647 N N . TYR A 1 208 ? -11.625 10.408 -6.530 1.00 53.41 208 TYR A N 1
ATOM 1648 C CA . TYR A 1 208 ? -11.216 9.066 -6.118 1.00 53.41 208 TYR A CA 1
ATOM 1649 C C . TYR A 1 208 ? -9.926 9.048 -5.279 1.00 53.41 208 TYR A C 1
ATOM 1651 O O . TYR A 1 208 ? -9.743 8.095 -4.527 1.00 53.41 208 TYR A O 1
ATOM 1659 N N . GLY A 1 209 ? -9.046 10.055 -5.383 1.00 51.88 209 GLY A N 1
ATOM 1660 C CA . GLY A 1 209 ? -7.762 10.070 -4.671 1.00 51.88 209 GLY A CA 1
ATOM 1661 C C . GLY A 1 209 ? -7.921 10.342 -3.176 1.00 51.88 209 GLY A C 1
ATOM 1662 O O . GLY A 1 209 ? -7.346 9.614 -2.371 1.00 51.88 209 GLY A O 1
ATOM 1663 N N . LEU A 1 210 ? -8.805 11.269 -2.788 1.00 58.41 210 LEU A N 1
ATOM 1664 C CA . LEU A 1 210 ? -9.080 11.542 -1.371 1.00 58.41 210 LEU A CA 1
ATOM 1665 C C . LEU A 1 210 ? -9.550 10.289 -0.616 1.00 58.41 210 LEU A C 1
ATOM 1667 O O . LEU A 1 210 ? -9.156 10.086 0.526 1.00 58.41 210 LEU A O 1
ATOM 1671 N N . ARG A 1 211 ? -10.306 9.383 -1.253 1.00 69.56 211 ARG A N 1
ATOM 1672 C CA . ARG A 1 211 ? -10.789 8.141 -0.616 1.00 69.56 211 ARG A CA 1
ATOM 1673 C C . ARG A 1 211 ? -9.659 7.282 -0.028 1.00 69.56 211 ARG A C 1
ATOM 1675 O O . ARG A 1 211 ? -9.825 6.741 1.063 1.00 69.56 211 ARG A O 1
ATOM 1682 N N . GLU A 1 212 ? -8.512 7.185 -0.704 1.00 70.69 212 GLU A N 1
ATOM 1683 C CA . GLU A 1 212 ? -7.346 6.429 -0.213 1.00 70.69 212 GLU A CA 1
ATOM 1684 C C . GLU A 1 212 ? -6.799 7.011 1.098 1.00 70.69 212 GLU A C 1
ATOM 1686 O O . GLU A 1 212 ? -6.507 6.270 2.038 1.00 70.69 212 GLU A O 1
ATOM 1691 N N . VAL A 1 213 ? -6.726 8.341 1.192 1.00 73.94 213 VAL A N 1
ATOM 1692 C CA . VAL A 1 213 ? -6.243 9.046 2.392 1.00 73.94 213 VAL A CA 1
ATOM 1693 C C . VAL A 1 213 ? -7.068 8.689 3.601 1.00 73.94 213 VAL A C 1
ATOM 1695 O O . VAL A 1 213 ? -6.520 8.470 4.675 1.00 73.94 213 VAL A O 1
ATOM 1698 N N . PHE A 1 214 ? -8.386 8.607 3.434 1.00 79.25 214 PHE A N 1
ATOM 1699 C CA . PHE A 1 214 ? -9.268 8.328 4.556 1.00 79.25 214 PHE A CA 1
ATOM 1700 C C . PHE A 1 214 ? -9.197 6.876 4.993 1.00 79.25 214 PHE A C 1
ATOM 1702 O O . PHE A 1 214 ? -9.215 6.623 6.194 1.00 79.25 214 PHE A O 1
ATOM 1709 N N . ALA A 1 215 ? -8.995 5.931 4.071 1.00 85.00 215 ALA A N 1
ATOM 1710 C CA . ALA A 1 215 ? -8.698 4.553 4.454 1.00 85.00 215 ALA A CA 1
ATOM 1711 C C . ALA A 1 215 ? -7.423 4.477 5.316 1.00 85.00 215 ALA A C 1
ATOM 1713 O O . ALA A 1 215 ? -7.419 3.817 6.356 1.00 85.00 215 ALA A O 1
ATOM 1714 N N . MET A 1 216 ? -6.372 5.212 4.941 1.00 85.50 216 MET A N 1
ATOM 1715 C CA . MET A 1 216 ? -5.124 5.273 5.710 1.00 85.50 216 MET A CA 1
ATOM 1716 C C . MET A 1 216 ? -5.257 6.047 7.024 1.00 85.50 216 MET A C 1
ATOM 1718 O O . MET A 1 216 ? -4.706 5.631 8.040 1.00 85.50 216 MET A O 1
ATOM 1722 N N . PHE A 1 217 ? -6.040 7.122 7.051 1.00 86.56 217 PHE A N 1
ATOM 1723 C CA . PHE A 1 217 ? -6.390 7.833 8.277 1.00 86.56 217 PHE A CA 1
ATOM 1724 C C . PHE A 1 217 ? -7.121 6.914 9.262 1.00 86.56 217 PHE A C 1
ATOM 1726 O O . PHE A 1 217 ? -6.788 6.874 10.444 1.00 86.56 217 PHE A O 1
ATOM 1733 N N . HIS A 1 218 ? -8.099 6.140 8.788 1.00 87.88 218 HIS A N 1
ATOM 1734 C CA . HIS A 1 218 ? -8.813 5.173 9.616 1.00 87.88 218 HIS A CA 1
ATOM 1735 C C . HIS A 1 218 ? -7.898 4.040 10.094 1.00 87.88 218 HIS A C 1
ATOM 1737 O O . HIS A 1 218 ? -8.012 3.631 11.248 1.00 87.88 218 HIS A O 1
ATOM 1743 N N . LEU A 1 219 ? -6.943 3.591 9.271 1.00 91.06 219 LEU A N 1
ATOM 1744 C CA . LEU A 1 219 ? -5.901 2.661 9.709 1.00 91.06 219 LEU A CA 1
ATOM 1745 C C . LEU A 1 219 ? -5.033 3.277 10.817 1.00 91.06 219 LEU A C 1
ATOM 1747 O O . LEU A 1 219 ? -4.819 2.633 11.841 1.00 91.06 219 LEU A O 1
ATOM 1751 N N . ALA A 1 220 ? -4.583 4.524 10.657 1.00 89.69 220 ALA A N 1
ATOM 1752 C CA . ALA A 1 220 ? -3.808 5.229 11.678 1.00 89.69 220 ALA A CA 1
ATOM 1753 C C . ALA A 1 220 ? -4.584 5.342 12.999 1.00 89.69 220 ALA A C 1
ATOM 1755 O O . ALA A 1 220 ? -4.016 5.123 14.065 1.00 89.69 220 ALA A O 1
ATOM 1756 N N . GLN A 1 221 ? -5.895 5.599 12.935 1.00 89.69 221 GLN A N 1
ATOM 1757 C CA . GLN A 1 221 ? -6.769 5.591 14.110 1.00 89.69 221 GLN A CA 1
ATOM 1758 C C . GLN A 1 221 ? -6.848 4.205 14.765 1.00 89.69 221 GLN A C 1
ATOM 1760 O O . GLN A 1 221 ? -6.717 4.110 15.983 1.00 89.69 221 GLN A O 1
ATOM 1765 N N . ILE A 1 222 ? -7.039 3.131 13.986 1.00 90.12 222 ILE A N 1
ATOM 1766 C CA . ILE A 1 222 ? -7.049 1.752 14.507 1.00 90.12 222 ILE A CA 1
ATOM 1767 C C . ILE A 1 222 ? -5.734 1.458 15.232 1.00 90.12 222 ILE A C 1
ATOM 1769 O O . ILE A 1 222 ? -5.758 1.076 16.401 1.00 90.12 222 ILE A O 1
ATOM 1773 N N . LEU A 1 223 ? -4.599 1.703 14.573 1.00 88.31 223 LEU A N 1
ATOM 1774 C CA . LEU A 1 223 ? -3.272 1.465 15.135 1.00 88.31 223 LEU A CA 1
ATOM 1775 C C . LEU A 1 223 ? -3.075 2.249 16.439 1.00 88.31 223 LEU A C 1
ATOM 1777 O O . LEU A 1 223 ? -2.759 1.647 17.467 1.00 88.31 223 LEU A O 1
ATOM 1781 N N . LEU A 1 224 ? -3.383 3.549 16.434 1.00 86.94 224 LEU A N 1
ATOM 1782 C CA . LEU A 1 224 ? -3.298 4.417 17.608 1.00 86.94 224 LEU A CA 1
ATOM 1783 C C . LEU A 1 224 ? -4.158 3.908 18.776 1.00 86.94 224 LEU A C 1
ATOM 1785 O O . LEU A 1 224 ? -3.685 3.847 19.909 1.00 86.94 224 LEU A O 1
ATOM 1789 N N . PHE A 1 225 ? -5.413 3.513 18.537 1.00 85.31 225 PHE A N 1
ATOM 1790 C CA . PHE A 1 225 ? -6.268 2.990 19.610 1.00 85.31 225 PHE A CA 1
ATOM 1791 C C . PHE A 1 225 ? -5.774 1.645 20.149 1.00 85.31 225 PHE A C 1
ATOM 1793 O O . PHE A 1 225 ? -5.869 1.415 21.355 1.00 85.31 225 PHE A O 1
ATOM 1800 N N . THR A 1 226 ? -5.215 0.782 19.297 1.00 82.44 226 THR A N 1
ATOM 1801 C CA . THR A 1 226 ? -4.657 -0.508 19.735 1.00 82.44 226 THR A CA 1
ATOM 1802 C C . THR A 1 226 ? -3.353 -0.377 20.523 1.00 82.44 226 THR A C 1
ATOM 1804 O O . THR A 1 226 ? -3.036 -1.270 21.304 1.00 82.44 226 THR A O 1
ATOM 1807 N N . SER A 1 227 ? -2.623 0.733 20.374 1.00 78.88 227 SER A N 1
ATOM 1808 C CA . SER A 1 227 ? -1.334 0.962 21.038 1.00 78.88 227 SER A CA 1
ATOM 1809 C C . SER A 1 227 ? -1.410 1.806 22.314 1.00 78.88 227 SER A C 1
ATOM 1811 O O . SER A 1 227 ? -0.364 2.162 22.850 1.00 78.88 227 SER A O 1
ATOM 1813 N N . CYS A 1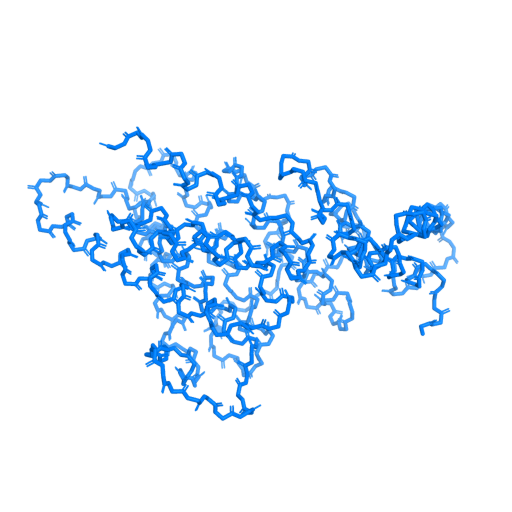 228 ? -2.607 2.200 22.765 1.00 75.12 228 CYS A N 1
ATOM 1814 C CA . CYS A 1 228 ? -2.776 3.090 23.918 1.00 75.12 228 CYS A CA 1
ATOM 1815 C C . CYS A 1 228 ? -2.036 2.536 25.160 1.00 75.12 228 CYS A C 1
ATOM 1817 O O . CYS A 1 228 ? -2.426 1.470 25.645 1.00 75.12 228 CYS A O 1
ATOM 1819 N N . PRO A 1 229 ? -1.012 3.232 25.702 1.00 64.25 229 PRO A N 1
ATOM 1820 C CA . PRO A 1 229 ? -0.208 2.730 26.826 1.00 64.25 229 PRO A CA 1
ATOM 1821 C C . PRO A 1 229 ? -1.000 2.627 28.134 1.00 64.25 229 PRO A C 1
ATOM 1823 O O . PRO A 1 229 ? -0.722 1.780 28.978 1.00 64.25 229 PRO A O 1
ATOM 1826 N N . THR A 1 230 ? -2.022 3.472 28.297 1.00 61.66 230 THR A N 1
ATOM 1827 C CA . THR A 1 230 ? -2.961 3.434 29.422 1.00 61.66 230 THR A CA 1
ATOM 1828 C C . THR A 1 230 ? -4.155 2.555 29.074 1.00 61.66 230 THR A C 1
ATOM 1830 O O . THR A 1 230 ? -5.287 3.028 28.948 1.00 61.66 230 THR A O 1
ATOM 1833 N N . GLN A 1 231 ? -3.919 1.257 28.911 1.00 59.72 231 GLN A N 1
ATOM 1834 C CA . GLN A 1 231 ? -4.976 0.282 29.158 1.00 59.72 231 GLN A CA 1
ATOM 1835 C C . GLN A 1 231 ? -5.088 0.131 30.675 1.00 59.72 231 GLN A C 1
ATOM 1837 O O . GLN A 1 231 ? -4.624 -0.848 31.251 1.00 59.72 231 GLN A O 1
ATOM 1842 N N . ASP A 1 232 ? -5.671 1.128 31.348 1.00 52.25 232 ASP A N 1
ATOM 1843 C CA . ASP A 1 232 ? -6.183 0.909 32.698 1.00 52.25 232 ASP A CA 1
ATOM 1844 C C . ASP A 1 232 ? -7.302 -0.131 32.565 1.00 52.25 232 ASP A C 1
ATOM 1846 O O . ASP A 1 232 ? -8.454 0.179 32.255 1.00 52.25 232 ASP A O 1
ATOM 1850 N N . CYS A 1 233 ? -6.926 -1.399 32.737 1.00 51.41 233 CYS A N 1
ATOM 1851 C C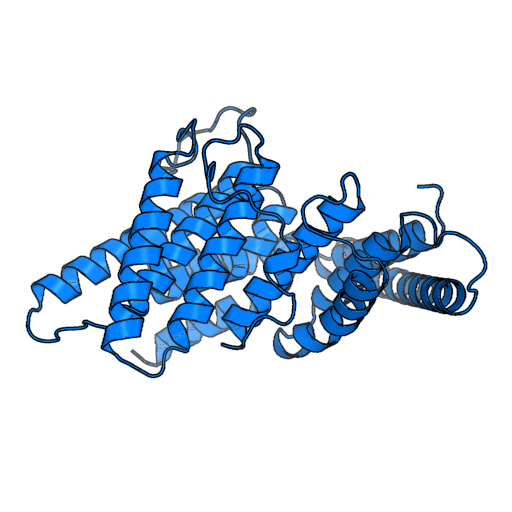A . CYS A 1 233 ? -7.740 -2.599 32.544 1.00 51.41 233 CYS A CA 1
ATOM 1852 C C . CYS A 1 233 ? -8.940 -2.709 33.506 1.00 51.41 233 CYS A C 1
ATOM 1854 O O . CYS A 1 233 ? -9.528 -3.780 33.644 1.00 51.41 233 CYS A O 1
ATOM 1856 N N . SER A 1 234 ? -9.309 -1.639 34.210 1.00 55.81 234 SER A N 1
ATOM 1857 C CA . SER A 1 234 ? -10.216 -1.700 35.353 1.00 55.81 234 SER A CA 1
ATOM 1858 C C . SER A 1 234 ? -11.679 -1.394 35.022 1.00 55.81 234 SER A C 1
ATOM 1860 O O . SER A 1 234 ? -12.544 -1.745 35.824 1.00 55.81 234 SER A O 1
ATOM 1862 N N . CYS A 1 235 ? -12.013 -0.810 33.857 1.00 63.84 235 CYS A N 1
ATOM 1863 C CA . CYS A 1 235 ? -13.415 -0.570 33.498 1.00 63.84 235 CYS A CA 1
ATOM 1864 C C . CYS A 1 235 ? -13.822 -1.172 32.139 1.00 63.84 235 CYS A C 1
ATOM 1866 O O . CYS A 1 235 ? -13.374 -0.769 31.066 1.00 63.84 235 CYS A O 1
ATOM 1868 N N . LEU A 1 236 ? -14.765 -2.123 32.180 1.00 65.31 236 LEU A N 1
ATOM 1869 C CA . LEU A 1 236 ? -15.396 -2.734 30.998 1.00 65.31 236 LEU A CA 1
ATOM 1870 C C . LEU A 1 236 ? -15.989 -1.688 30.034 1.00 65.31 236 LEU A C 1
ATOM 1872 O O . LEU A 1 236 ? -16.098 -1.926 28.834 1.00 65.31 236 LEU A O 1
ATOM 1876 N N . VAL A 1 237 ? -16.360 -0.514 30.552 1.00 65.75 237 VAL A N 1
ATOM 1877 C CA . VAL A 1 237 ? -16.871 0.616 29.766 1.00 65.75 237 VAL A CA 1
ATOM 1878 C C . VAL A 1 237 ? -15.788 1.215 28.860 1.00 65.75 237 VAL A C 1
ATOM 1880 O O . VAL A 1 237 ? -16.089 1.550 27.716 1.00 65.75 237 VAL A O 1
ATOM 1883 N N . ALA A 1 238 ? -14.534 1.319 29.317 1.00 66.69 238 ALA A N 1
ATOM 1884 C CA . ALA A 1 238 ? -13.428 1.797 28.485 1.00 66.69 238 ALA A CA 1
ATOM 1885 C C . ALA A 1 238 ? -13.116 0.807 27.360 1.00 66.69 238 ALA A C 1
ATOM 1887 O O . ALA A 1 238 ? -13.013 1.230 26.210 1.00 66.69 238 ALA A O 1
ATOM 1888 N N . PHE A 1 239 ? -13.076 -0.496 27.662 1.00 73.25 239 PHE A N 1
ATOM 1889 C CA . PHE A 1 239 ? -12.904 -1.540 26.647 1.00 73.25 239 PHE A CA 1
ATOM 1890 C C . PHE A 1 239 ? -13.994 -1.481 25.575 1.00 73.25 239 PHE A C 1
ATOM 1892 O O . PHE A 1 239 ? -13.676 -1.361 24.395 1.00 73.25 239 PHE A O 1
ATOM 1899 N N . ARG A 1 240 ? -15.275 -1.447 25.970 1.00 74.81 240 ARG A N 1
ATOM 1900 C CA . ARG A 1 240 ? -16.399 -1.335 25.021 1.00 74.81 240 ARG A CA 1
ATOM 1901 C C . ARG A 1 240 ? -16.360 -0.046 24.201 1.00 74.81 240 ARG A C 1
ATOM 1903 O O . ARG A 1 240 ? -16.736 -0.038 23.033 1.00 74.81 240 ARG A O 1
ATOM 1910 N N . ARG A 1 241 ? -15.912 1.066 24.793 1.00 78.69 241 ARG A N 1
ATOM 1911 C CA . ARG A 1 241 ? -15.761 2.338 24.071 1.00 78.69 241 ARG A CA 1
ATOM 1912 C C . ARG A 1 241 ? -14.654 2.257 23.020 1.00 78.69 241 ARG A C 1
ATOM 1914 O O . ARG A 1 241 ? -14.836 2.791 21.928 1.00 78.69 241 ARG A O 1
ATOM 1921 N N . ILE A 1 242 ? -13.523 1.634 23.348 1.00 83.06 242 ILE A N 1
ATOM 1922 C CA . ILE A 1 242 ? -12.418 1.417 22.406 1.00 83.06 242 ILE A CA 1
ATOM 1923 C C . ILE A 1 242 ? -12.879 0.482 21.288 1.00 83.06 242 ILE A C 1
ATOM 1925 O O . ILE A 1 242 ? -12.754 0.842 20.123 1.00 83.06 242 ILE A O 1
ATOM 1929 N N . GLU A 1 243 ? -13.507 -0.642 21.630 1.00 85.88 243 GLU A N 1
ATOM 1930 C CA . GLU A 1 243 ? -14.090 -1.587 20.672 1.00 85.88 243 GLU A CA 1
ATOM 1931 C C . GLU A 1 243 ? -15.063 -0.891 19.708 1.00 85.88 243 GLU A C 1
ATOM 1933 O O . GLU A 1 243 ? -14.919 -0.998 18.492 1.00 85.88 243 GLU A O 1
ATOM 1938 N N . GLY A 1 244 ? -15.990 -0.077 20.224 1.00 86.31 244 GLY A N 1
ATOM 1939 C CA . GLY A 1 244 ? -16.920 0.690 19.394 1.00 86.31 244 GLY A CA 1
ATOM 1940 C C . GLY A 1 244 ? -16.226 1.648 18.417 1.00 86.31 244 GLY A C 1
ATOM 1941 O O . GLY A 1 244 ? -16.670 1.792 17.277 1.00 86.31 244 GLY A O 1
ATOM 1942 N N . LYS A 1 245 ? -15.112 2.276 18.823 1.00 88.12 245 LYS A N 1
ATOM 1943 C CA . LYS A 1 245 ? -14.302 3.122 17.930 1.00 88.12 245 LYS A CA 1
ATOM 1944 C C . LYS A 1 245 ? -13.559 2.304 16.874 1.00 88.12 245 LYS A C 1
ATOM 1946 O O . LYS A 1 245 ? -13.540 2.713 15.716 1.00 88.12 245 LYS A O 1
ATOM 1951 N N . LEU A 1 246 ? -12.973 1.167 17.251 1.00 89.69 246 LEU A N 1
ATOM 1952 C CA . LEU A 1 246 ? -12.289 0.270 16.316 1.00 89.69 246 LEU A CA 1
ATOM 1953 C C . LEU A 1 246 ? -13.256 -0.224 15.235 1.00 89.69 246 LEU A C 1
ATOM 1955 O O . LEU A 1 246 ? -12.965 -0.092 14.049 1.00 89.69 246 LEU A O 1
ATOM 1959 N N . LEU A 1 247 ? -14.449 -0.677 15.634 1.00 88.12 247 LEU A N 1
ATOM 1960 C CA . LEU A 1 247 ? -15.503 -1.096 14.707 1.00 88.12 247 LEU A CA 1
ATOM 1961 C C . LEU A 1 247 ? -15.965 0.044 13.793 1.00 88.12 247 LEU A C 1
ATOM 1963 O O . LEU A 1 247 ? -16.196 -0.178 12.606 1.00 88.12 247 LEU A O 1
ATOM 1967 N N . TYR A 1 248 ? -16.087 1.268 14.319 1.00 87.75 248 TYR A N 1
ATOM 1968 C CA . TYR A 1 248 ? -16.421 2.435 13.504 1.00 87.75 248 TYR A CA 1
ATOM 1969 C C . TYR A 1 248 ? -15.394 2.644 12.384 1.00 87.75 248 TYR A C 1
ATOM 1971 O O . TYR A 1 248 ? -15.777 2.698 11.217 1.00 87.75 248 TYR A O 1
ATOM 1979 N N . TYR A 1 249 ? -14.102 2.707 12.714 1.00 89.38 249 TYR A N 1
ATOM 1980 C CA . TYR A 1 249 ? -13.051 2.931 11.718 1.00 89.38 249 TYR A CA 1
ATOM 1981 C C . TYR A 1 249 ? -12.900 1.766 10.740 1.00 89.38 249 TYR A C 1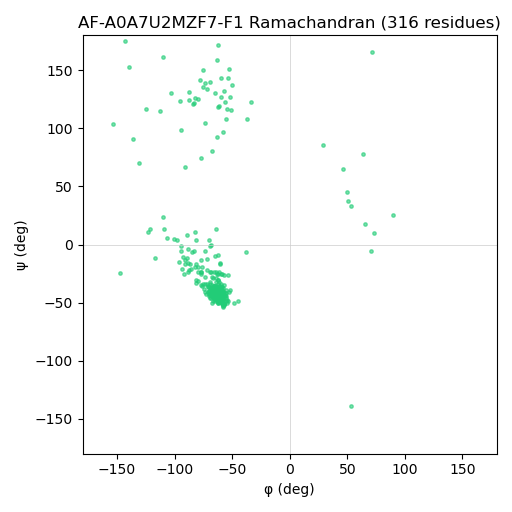
ATOM 1983 O O . TYR A 1 249 ? -12.745 1.999 9.542 1.00 89.38 249 TYR A O 1
ATOM 1991 N N . ALA A 1 250 ? -13.026 0.528 11.220 1.00 90.00 250 ALA A N 1
ATOM 1992 C CA . ALA A 1 250 ? -13.004 -0.660 10.376 1.00 90.00 250 ALA A CA 1
ATOM 1993 C C . ALA A 1 250 ? -14.117 -0.624 9.312 1.00 90.00 250 ALA A C 1
ATOM 1995 O O . ALA A 1 250 ? -13.857 -0.827 8.126 1.00 90.00 250 ALA A O 1
ATOM 1996 N N . ARG A 1 251 ? -15.347 -0.260 9.703 1.00 87.56 251 ARG A N 1
ATOM 1997 C CA . ARG A 1 251 ? -16.473 -0.102 8.766 1.00 87.56 251 ARG A CA 1
ATOM 1998 C C . ARG A 1 251 ? -16.240 1.003 7.742 1.00 87.56 251 ARG A C 1
ATOM 2000 O O . ARG A 1 251 ? -16.600 0.819 6.583 1.00 87.56 251 ARG A O 1
ATOM 2007 N N . GLN A 1 252 ? -15.623 2.122 8.134 1.00 87.44 252 GLN A N 1
ATOM 2008 C CA . GLN A 1 252 ? -15.280 3.184 7.181 1.00 87.44 252 GLN A CA 1
ATOM 2009 C C . GLN A 1 252 ? -14.281 2.694 6.125 1.00 87.44 252 GLN A C 1
ATOM 2011 O O . GLN A 1 252 ? -14.487 2.932 4.937 1.00 87.44 252 GLN A O 1
ATOM 2016 N N . ILE A 1 253 ? -13.243 1.952 6.531 1.00 89.50 253 ILE A N 1
ATOM 2017 C CA . ILE A 1 253 ? -12.270 1.360 5.599 1.00 89.50 253 ILE A CA 1
ATOM 2018 C C . ILE A 1 253 ? -12.972 0.436 4.601 1.00 89.50 253 ILE A C 1
ATOM 2020 O O . ILE A 1 253 ? -12.786 0.580 3.391 1.00 89.50 253 ILE A O 1
ATOM 2024 N N . CYS A 1 254 ? -13.808 -0.485 5.086 1.00 88.94 254 CYS A N 1
ATOM 2025 C CA . CYS A 1 254 ? -14.539 -1.404 4.216 1.00 88.94 254 CYS A CA 1
ATOM 2026 C C . CYS A 1 254 ? -15.518 -0.667 3.292 1.00 88.94 254 CYS A C 1
ATOM 2028 O O . CYS A 1 254 ? -15.583 -0.993 2.110 1.00 88.94 254 CYS A O 1
ATOM 2030 N N . GLY A 1 255 ? -16.223 0.359 3.778 1.00 83.12 255 GLY A N 1
ATOM 2031 C CA . GLY A 1 255 ? -17.114 1.184 2.955 1.00 83.12 255 GLY A CA 1
ATOM 2032 C C . GLY A 1 255 ? -16.373 1.942 1.847 1.00 83.12 255 GLY A C 1
ATOM 2033 O O . GLY A 1 255 ? -16.833 1.994 0.705 1.00 83.12 255 GLY A O 1
ATOM 2034 N N . ILE A 1 256 ? -15.180 2.467 2.145 1.00 84.12 256 ILE A N 1
ATOM 2035 C CA . ILE A 1 256 ? -14.298 3.078 1.144 1.00 84.12 256 ILE A CA 1
ATOM 2036 C C . ILE A 1 256 ? -13.861 2.036 0.109 1.00 84.12 256 ILE A C 1
ATOM 2038 O O . ILE A 1 256 ? -13.984 2.279 -1.092 1.00 84.12 256 ILE A O 1
ATOM 2042 N N . ALA A 1 257 ? -13.399 0.865 0.545 1.00 86.12 257 ALA A N 1
ATOM 2043 C CA . ALA A 1 257 ? -12.959 -0.201 -0.353 1.00 86.12 257 ALA A CA 1
ATOM 2044 C C . ALA A 1 257 ? -14.095 -0.714 -1.261 1.00 86.12 257 ALA A C 1
ATOM 2046 O O . ALA A 1 257 ? -13.883 -0.918 -2.457 1.00 86.12 257 ALA A O 1
ATOM 2047 N N . GLN A 1 258 ? -15.318 -0.834 -0.731 1.00 84.19 258 GLN A N 1
ATOM 2048 C CA . GLN A 1 258 ? -16.516 -1.225 -1.484 1.00 84.19 258 GLN A CA 1
ATOM 2049 C C . GLN A 1 258 ? -16.883 -0.237 -2.594 1.00 84.19 258 GLN A C 1
ATOM 2051 O O . GLN A 1 258 ? -17.471 -0.643 -3.594 1.00 84.19 258 GLN A O 1
ATOM 2056 N N . SER A 1 259 ? -16.489 1.037 -2.479 1.00 80.12 259 SER A N 1
ATOM 2057 C CA . SER A 1 259 ? -16.680 2.015 -3.560 1.00 80.12 259 SER A CA 1
ATOM 2058 C C . SER A 1 259 ? -15.803 1.760 -4.798 1.00 80.12 259 SER A C 1
ATOM 2060 O O . SER A 1 259 ? -15.916 2.497 -5.775 1.00 80.12 259 SER A O 1
ATOM 2062 N N . LYS A 1 260 ? -14.952 0.718 -4.764 1.00 77.56 260 LYS A N 1
ATOM 2063 C CA . LYS A 1 260 ? -14.038 0.285 -5.834 1.00 77.56 260 LYS A CA 1
ATOM 2064 C C . LYS A 1 260 ? -13.259 1.464 -6.443 1.00 77.56 260 LYS A C 1
ATOM 2066 O O . LYS A 1 260 ? -13.440 1.773 -7.622 1.00 77.56 260 LYS A O 1
ATOM 2071 N N . PRO A 1 261 ? -12.386 2.134 -5.660 1.00 76.69 261 PRO A N 1
ATOM 2072 C CA . PRO A 1 261 ? -11.549 3.210 -6.185 1.00 76.69 261 PRO A CA 1
ATOM 2073 C C . PRO A 1 261 ? -10.593 2.695 -7.277 1.00 76.69 261 PRO A C 1
ATOM 2075 O O . PRO A 1 261 ? -10.475 1.488 -7.501 1.00 76.69 261 PRO A O 1
ATOM 2078 N N . TYR A 1 262 ? -9.891 3.602 -7.964 1.00 82.19 262 TYR A N 1
ATOM 2079 C CA . TYR A 1 262 ? -8.920 3.222 -8.996 1.00 82.19 262 TYR A CA 1
ATOM 2080 C C . TYR A 1 262 ? -7.892 2.202 -8.484 1.00 82.19 262 TYR A C 1
ATOM 2082 O O . TYR A 1 262 ? -7.539 2.187 -7.303 1.00 82.19 262 TYR A O 1
ATOM 2090 N N . GLY A 1 263 ? -7.381 1.363 -9.394 1.00 83.12 263 GLY A N 1
ATOM 2091 C CA . GLY A 1 263 ? -6.487 0.253 -9.051 1.00 83.12 263 GLY A CA 1
ATOM 2092 C C . GLY A 1 263 ? -5.280 0.666 -8.202 1.00 83.12 263 GLY A C 1
ATOM 2093 O O . GLY A 1 263 ? -4.952 -0.018 -7.237 1.00 83.12 263 GLY A O 1
ATOM 2094 N N . SER A 1 264 ? -4.686 1.831 -8.478 1.00 79.94 264 SER A N 1
ATOM 2095 C CA . SER A 1 264 ? -3.576 2.386 -7.690 1.00 79.94 264 SER A CA 1
ATOM 2096 C C . SER A 1 264 ? -3.931 2.618 -6.217 1.00 79.94 264 SER A C 1
ATOM 2098 O O . SER A 1 264 ? -3.108 2.347 -5.351 1.00 79.94 264 SER A O 1
ATOM 2100 N N . CYS A 1 265 ? -5.153 3.064 -5.919 1.00 81.25 265 CYS A N 1
ATOM 2101 C CA . CYS A 1 265 ? -5.628 3.297 -4.553 1.00 81.25 265 CYS A CA 1
ATOM 2102 C C . CYS A 1 265 ? -5.991 1.986 -3.841 1.00 81.25 265 CYS A C 1
ATOM 2104 O O . CYS A 1 265 ? -5.779 1.825 -2.637 1.00 81.25 265 CYS A O 1
ATOM 2106 N N . ARG A 1 266 ? -6.528 1.019 -4.594 1.00 87.81 266 ARG A N 1
ATOM 2107 C CA . ARG A 1 266 ? -6.895 -0.306 -4.075 1.00 87.81 266 ARG A CA 1
ATOM 2108 C C . ARG A 1 266 ? -5.678 -1.094 -3.599 1.00 87.81 266 ARG A C 1
ATOM 2110 O O . ARG A 1 266 ? -5.747 -1.706 -2.539 1.00 87.81 266 ARG A O 1
ATOM 2117 N N . VAL A 1 267 ? -4.559 -1.014 -4.322 1.00 88.31 267 VAL A N 1
ATOM 2118 C CA . VAL A 1 267 ? -3.281 -1.632 -3.923 1.00 88.31 267 VAL A CA 1
ATOM 2119 C C . VAL A 1 267 ? -2.844 -1.179 -2.524 1.00 88.31 267 VAL A C 1
ATOM 2121 O O . VAL A 1 267 ? -2.448 -2.001 -1.699 1.00 88.31 267 VAL A O 1
ATOM 2124 N N . ASN A 1 268 ? -3.000 0.107 -2.207 1.00 86.25 268 ASN A N 1
ATOM 2125 C CA . ASN A 1 268 ? -2.632 0.641 -0.892 1.00 86.25 268 ASN A CA 1
ATOM 2126 C C . ASN A 1 268 ? -3.658 0.314 0.203 1.00 86.25 268 ASN A C 1
ATOM 2128 O O . ASN A 1 268 ? -3.357 0.427 1.387 1.00 86.25 268 ASN A O 1
ATOM 2132 N N . SER A 1 269 ? -4.853 -0.151 -0.167 1.00 89.56 269 SER A N 1
ATOM 2133 C CA . SER A 1 269 ? -5.919 -0.496 0.779 1.00 89.56 269 SER A CA 1
ATOM 2134 C C . SER A 1 269 ? -5.778 -1.903 1.378 1.00 89.56 269 SER A C 1
ATOM 2136 O O . SER A 1 269 ? -6.518 -2.233 2.301 1.00 89.56 269 SER A O 1
ATOM 2138 N N . VAL A 1 270 ? -4.812 -2.719 0.928 1.00 92.62 270 VAL A N 1
ATOM 2139 C CA . VAL A 1 270 ? -4.615 -4.101 1.415 1.00 92.62 270 VAL A CA 1
ATOM 2140 C C . VAL A 1 270 ? -4.406 -4.158 2.934 1.00 92.62 270 VAL A C 1
ATOM 2142 O O . VAL A 1 270 ? -5.111 -4.900 3.615 1.00 92.62 270 VAL A O 1
ATOM 2145 N N . GLN A 1 271 ? -3.480 -3.366 3.495 1.00 91.75 271 GLN A N 1
ATOM 2146 C CA . GLN A 1 271 ? -3.283 -3.356 4.953 1.00 91.75 271 GLN A CA 1
ATOM 2147 C C . GLN A 1 271 ? -4.459 -2.717 5.703 1.00 91.75 271 GLN A C 1
ATOM 2149 O O . GLN A 1 271 ? -4.918 -3.341 6.658 1.00 91.75 271 GLN A O 1
ATOM 2154 N N . PRO A 1 272 ? -5.005 -1.552 5.293 1.00 93.12 272 PRO A N 1
ATOM 2155 C CA . PRO A 1 272 ? -6.224 -1.024 5.900 1.00 93.12 272 PRO A CA 1
ATOM 2156 C C . PRO A 1 272 ? -7.347 -2.062 6.013 1.00 93.12 272 PRO A C 1
ATOM 2158 O O . PRO A 1 272 ? -7.889 -2.251 7.101 1.00 93.12 272 PRO A O 1
ATOM 2161 N N . ILE A 1 273 ? -7.673 -2.769 4.924 1.00 94.81 273 ILE A N 1
ATOM 2162 C CA . ILE A 1 273 ? -8.758 -3.765 4.909 1.00 94.81 273 ILE A CA 1
ATOM 2163 C C . ILE A 1 273 ? -8.429 -4.945 5.827 1.00 94.81 273 ILE A C 1
ATOM 2165 O O . ILE A 1 273 ? -9.302 -5.409 6.557 1.00 94.81 273 ILE A O 1
ATOM 2169 N N . TYR A 1 274 ? -7.176 -5.405 5.839 1.00 95.12 274 TYR A N 1
ATOM 2170 C CA . TYR A 1 274 ? -6.743 -6.459 6.755 1.00 95.12 274 TYR A CA 1
ATOM 2171 C C . TYR A 1 274 ? -6.954 -6.068 8.225 1.00 95.12 274 TYR A C 1
ATOM 2173 O O . TYR A 1 274 ? -7.607 -6.797 8.968 1.00 95.12 274 TYR A O 1
ATOM 2181 N N . TYR A 1 275 ? -6.470 -4.895 8.642 1.00 93.81 275 TYR A N 1
ATOM 2182 C CA . TYR A 1 275 ? -6.646 -4.423 10.020 1.00 93.81 275 TYR A CA 1
ATOM 2183 C C . TYR A 1 275 ? 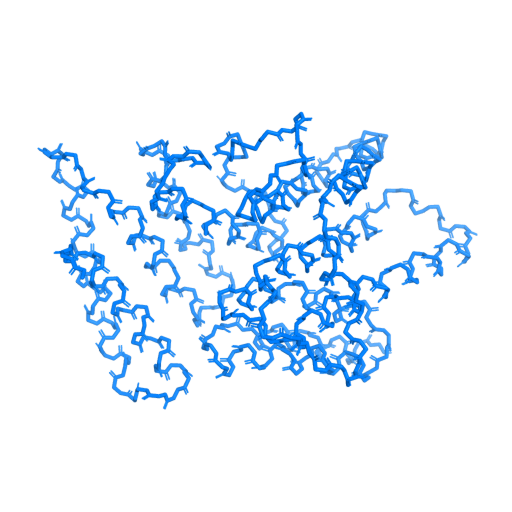-8.116 -4.172 10.370 1.00 93.81 275 TYR A C 1
ATOM 2185 O O . TYR A 1 275 ? -8.522 -4.472 11.490 1.00 93.81 275 TYR A O 1
ATOM 2193 N N . ALA A 1 276 ? -8.927 -3.692 9.421 1.00 93.19 276 ALA A N 1
ATOM 2194 C CA . ALA A 1 276 ? -10.374 -3.599 9.595 1.00 93.19 276 ALA A CA 1
ATOM 2195 C C . ALA A 1 276 ? -10.997 -4.980 9.868 1.00 93.19 276 ALA A C 1
ATOM 2197 O O . ALA A 1 276 ? -11.752 -5.134 10.826 1.00 93.19 276 ALA A O 1
ATOM 2198 N N . GLY A 1 277 ? -10.616 -5.996 9.086 1.00 92.69 277 GLY A N 1
ATOM 2199 C CA . GLY A 1 277 ? -11.040 -7.384 9.274 1.00 92.69 277 GLY A CA 1
ATOM 2200 C C . GLY A 1 277 ? -10.687 -7.946 10.654 1.00 92.69 277 GLY A C 1
ATOM 2201 O O . GLY A 1 277 ? -11.522 -8.598 11.281 1.00 92.69 277 GLY A O 1
ATOM 2202 N N . CYS A 1 278 ? -9.492 -7.632 11.165 1.00 92.31 278 CYS A N 1
ATOM 2203 C CA . CYS A 1 278 ? -9.057 -8.015 12.513 1.00 92.31 278 CYS A CA 1
ATOM 2204 C C . CYS A 1 278 ? -9.907 -7.385 13.629 1.00 92.31 278 CYS A C 1
ATOM 2206 O O . CYS A 1 278 ? -9.967 -7.931 14.727 1.00 92.31 278 CYS A O 1
ATOM 2208 N N . CYS A 1 279 ? -10.554 -6.241 13.378 1.00 90.44 279 CYS A N 1
ATOM 2209 C CA . CYS A 1 279 ? -11.430 -5.590 14.353 1.00 90.44 279 CYS A CA 1
ATOM 2210 C C . CYS A 1 279 ? -12.840 -6.195 14.407 1.00 90.44 279 CYS A C 1
ATOM 2212 O O . CYS A 1 279 ? -13.565 -5.924 15.363 1.00 90.44 279 CYS A O 1
ATOM 2214 N N . PHE A 1 280 ? -13.268 -6.963 13.400 1.00 87.38 280 PHE A N 1
ATOM 2215 C CA . PHE A 1 280 ? -14.638 -7.470 13.338 1.00 87.38 280 PHE A CA 1
ATOM 2216 C C . PHE A 1 280 ? -14.821 -8.741 14.160 1.00 87.38 280 PHE A C 1
ATOM 2218 O O . PHE A 1 280 ? -14.205 -9.768 13.881 1.00 87.38 280 PHE A O 1
ATOM 2225 N N . SER A 1 281 ? -15.746 -8.691 15.117 1.00 79.00 281 SER A N 1
ATOM 2226 C CA . SER A 1 281 ? -16.227 -9.861 15.865 1.00 79.00 281 SER A CA 1
ATOM 2227 C C . SER A 1 281 ? -17.313 -10.641 15.109 1.00 79.00 281 SER A C 1
ATOM 2229 O O . SER A 1 281 ? -17.571 -11.797 15.424 1.00 79.00 281 SER A O 1
ATOM 2231 N N . ASN A 1 282 ? -17.966 -10.015 14.121 1.00 70.31 282 ASN A N 1
ATOM 2232 C CA . ASN A 1 282 ? -18.993 -10.635 13.284 1.00 70.31 282 ASN A CA 1
ATOM 2233 C C . ASN A 1 282 ? -18.358 -11.334 12.070 1.00 70.31 282 ASN A C 1
ATOM 2235 O O . ASN A 1 282 ? -17.583 -10.715 11.336 1.00 70.31 282 ASN A O 1
ATOM 2239 N N . ASN A 1 283 ? -18.749 -12.587 11.827 1.00 79.38 283 ASN A N 1
ATOM 2240 C CA . ASN A 1 283 ? -18.315 -13.361 10.668 1.00 79.38 283 ASN A CA 1
ATOM 2241 C C . ASN A 1 283 ? -18.701 -12.698 9.338 1.00 79.38 283 ASN A C 1
ATOM 2243 O O . ASN A 1 283 ? -17.891 -12.720 8.420 1.00 79.38 283 ASN A O 1
ATOM 2247 N N . ASP A 1 284 ? -19.861 -12.042 9.240 1.00 85.50 284 ASP A N 1
ATOM 2248 C CA . ASP A 1 284 ? -20.320 -11.450 7.974 1.00 85.50 284 ASP A CA 1
ATOM 2249 C C . ASP A 1 284 ? -19.470 -10.238 7.554 1.00 85.50 284 ASP A C 1
ATOM 2251 O O . ASP A 1 284 ? -19.083 -10.101 6.394 1.00 85.50 284 ASP A O 1
ATOM 2255 N N . GLU A 1 285 ? -19.142 -9.351 8.502 1.00 86.62 285 GLU A N 1
ATOM 2256 C CA . GLU A 1 285 ? -18.307 -8.170 8.228 1.00 86.62 285 GLU A CA 1
ATOM 2257 C C . GLU A 1 285 ? -16.864 -8.576 7.910 1.00 86.62 285 GLU A C 1
ATOM 2259 O O . GLU A 1 285 ? -16.223 -8.002 7.025 1.00 86.62 285 GLU A O 1
ATOM 2264 N N . ARG A 1 286 ? -16.361 -9.604 8.603 1.00 89.44 286 ARG A N 1
ATOM 2265 C CA . ARG A 1 286 ? -15.043 -10.178 8.329 1.00 89.44 286 ARG A CA 1
ATOM 2266 C C . ARG A 1 286 ? -14.998 -10.853 6.961 1.00 89.44 286 ARG A C 1
ATOM 2268 O O . ARG A 1 286 ? -14.037 -10.633 6.227 1.00 89.44 286 ARG A O 1
ATOM 2275 N N . GLU A 1 287 ? -16.032 -11.605 6.590 1.00 90.19 287 GLU A N 1
ATOM 2276 C CA . GLU A 1 287 ? -16.134 -12.223 5.266 1.00 90.19 287 GLU A CA 1
ATOM 2277 C C . GLU A 1 287 ? -16.197 -11.158 4.165 1.00 90.19 287 GLU A C 1
ATOM 2279 O O . GLU A 1 287 ? -15.503 -11.265 3.158 1.00 90.19 287 GLU A O 1
ATOM 2284 N N . ALA A 1 288 ? -16.916 -10.054 4.385 1.00 89.81 288 ALA A N 1
ATOM 2285 C CA . ALA A 1 288 ? -16.901 -8.930 3.452 1.00 89.81 288 ALA A CA 1
ATOM 2286 C C . ALA A 1 288 ? -15.490 -8.328 3.277 1.00 89.81 288 ALA A C 1
ATOM 2288 O O . ALA A 1 288 ? -15.095 -8.000 2.158 1.00 89.81 288 ALA A O 1
ATOM 2289 N N . ALA A 1 289 ? -14.703 -8.202 4.353 1.00 92.31 289 ALA A N 1
ATOM 2290 C CA . ALA A 1 289 ? -13.309 -7.752 4.269 1.00 92.31 289 ALA A CA 1
ATOM 2291 C C . ALA A 1 289 ? -12.413 -8.750 3.512 1.00 92.31 289 ALA A C 1
ATOM 2293 O O . ALA A 1 289 ? -11.582 -8.339 2.700 1.00 92.31 289 ALA A O 1
ATOM 2294 N N . ILE A 1 290 ? -12.613 -10.051 3.737 1.00 95.00 290 ILE A N 1
ATOM 2295 C CA . ILE A 1 290 ? -11.955 -11.137 3.000 1.00 95.00 290 ILE A CA 1
ATOM 2296 C C . ILE A 1 290 ? -12.250 -11.013 1.502 1.00 95.00 290 ILE A C 1
ATOM 2298 O O . ILE A 1 290 ? -11.312 -10.942 0.710 1.00 95.00 290 ILE A O 1
ATOM 2302 N N . MET A 1 291 ? -13.521 -10.885 1.115 1.00 94.06 291 MET A N 1
ATOM 2303 C CA . MET A 1 291 ? -13.921 -10.732 -0.287 1.00 94.06 291 MET A CA 1
ATOM 2304 C C . MET A 1 291 ? -13.281 -9.500 -0.939 1.00 94.06 291 MET A C 1
ATOM 2306 O O . MET A 1 291 ? -12.800 -9.580 -2.065 1.00 94.06 291 MET A O 1
ATOM 2310 N N . LEU A 1 292 ? -13.204 -8.369 -0.229 1.00 94.00 292 LEU A N 1
ATOM 2311 C CA . LEU A 1 292 ? -12.542 -7.161 -0.737 1.00 94.00 292 LEU A CA 1
ATOM 2312 C C . LEU A 1 292 ? -11.047 -7.379 -1.027 1.00 94.00 292 LEU A C 1
ATOM 2314 O O . LEU A 1 292 ? -10.533 -6.848 -2.012 1.00 94.00 292 LEU A O 1
ATOM 2318 N N . LEU A 1 293 ? -10.346 -8.146 -0.186 1.00 95.88 293 LEU A N 1
ATOM 2319 C CA . LEU A 1 293 ? -8.938 -8.500 -0.401 1.00 95.88 293 LEU A CA 1
ATOM 2320 C C . LEU A 1 293 ? -8.770 -9.437 -1.600 1.00 95.88 293 LEU A C 1
ATOM 2322 O O . LEU A 1 293 ? -7.852 -9.255 -2.399 1.00 95.88 293 LEU A O 1
ATOM 2326 N N . GLU A 1 294 ? -9.659 -10.417 -1.752 1.00 95.81 294 GLU A N 1
ATOM 2327 C CA . GLU A 1 294 ? -9.634 -11.327 -2.899 1.00 95.81 294 GLU A CA 1
ATOM 2328 C C . GLU A 1 294 ? -9.927 -10.598 -4.211 1.00 95.81 294 GLU A C 1
ATOM 2330 O O . GLU A 1 294 ? -9.222 -10.821 -5.195 1.00 95.81 294 GLU A O 1
ATOM 2335 N N . ASP A 1 295 ? -10.891 -9.675 -4.205 1.00 94.81 295 ASP A N 1
ATOM 2336 C CA . ASP A 1 295 ? -11.213 -8.801 -5.333 1.00 94.81 295 ASP A CA 1
ATOM 2337 C C . ASP A 1 295 ? -9.999 -7.970 -5.771 1.00 94.81 295 ASP A C 1
ATOM 2339 O O . ASP A 1 295 ? -9.784 -7.785 -6.966 1.00 94.81 295 ASP A O 1
ATOM 2343 N N . ILE A 1 296 ? -9.190 -7.451 -4.836 1.00 94.25 296 ILE A N 1
ATOM 2344 C CA . ILE A 1 296 ? -7.968 -6.697 -5.177 1.00 94.25 296 ILE A CA 1
ATOM 2345 C C . ILE A 1 296 ? -7.012 -7.561 -5.999 1.00 94.25 296 ILE A C 1
ATOM 2347 O O . ILE A 1 296 ? -6.543 -7.121 -7.049 1.00 94.25 296 ILE A O 1
ATOM 2351 N N . GLU A 1 297 ? -6.731 -8.780 -5.547 1.00 95.25 297 GLU A N 1
ATOM 2352 C CA . GLU A 1 297 ? -5.795 -9.655 -6.252 1.00 95.25 297 GLU A CA 1
ATOM 2353 C C . GLU A 1 297 ? -6.372 -10.163 -7.576 1.00 95.25 297 GLU A C 1
ATOM 2355 O O . GLU A 1 297 ? -5.661 -10.185 -8.577 1.00 95.25 297 GLU A O 1
ATOM 2360 N N . ASN A 1 298 ? -7.660 -10.513 -7.609 1.00 94.88 298 ASN A N 1
ATOM 2361 C CA . ASN A 1 298 ? -8.328 -10.979 -8.825 1.00 94.88 298 ASN A CA 1
ATOM 2362 C C . ASN A 1 298 ? -8.379 -9.891 -9.910 1.00 94.88 298 ASN A C 1
ATOM 2364 O O . ASN A 1 298 ? -8.133 -10.181 -11.078 1.00 94.88 298 ASN A O 1
ATOM 2368 N N . ASP A 1 299 ? -8.671 -8.644 -9.529 1.00 93.94 299 ASP A N 1
ATOM 2369 C CA . ASP A 1 299 ? -8.835 -7.543 -10.482 1.00 93.94 299 ASP A CA 1
ATOM 2370 C C . ASP A 1 299 ? -7.499 -6.936 -10.925 1.00 93.94 299 ASP A C 1
ATOM 2372 O O . ASP A 1 299 ? -7.392 -6.417 -12.038 1.00 93.94 299 ASP A O 1
ATOM 2376 N N . LEU A 1 300 ? -6.495 -6.919 -10.039 1.00 93.69 300 LEU A N 1
ATOM 2377 C CA . LEU A 1 300 ? -5.264 -6.147 -10.243 1.00 93.69 300 LEU A CA 1
ATOM 2378 C C . LEU A 1 300 ? -4.008 -7.004 -10.337 1.00 93.69 300 LEU A C 1
ATOM 2380 O O . LEU A 1 300 ? -2.962 -6.458 -10.686 1.00 93.69 300 LEU A O 1
ATOM 2384 N N . GLY A 1 301 ? -4.078 -8.295 -10.005 1.00 93.19 301 GLY A N 1
ATOM 2385 C CA . GLY A 1 301 ? -2.913 -9.174 -9.930 1.00 93.19 301 GLY A CA 1
ATOM 2386 C C . GLY A 1 301 ? -1.938 -8.780 -8.819 1.00 93.19 301 GLY A C 1
ATOM 2387 O O . GLY A 1 301 ? -0.776 -9.161 -8.875 1.00 93.19 301 GLY A O 1
ATOM 2388 N N . TRP A 1 302 ? -2.379 -7.971 -7.852 1.00 92.62 302 TRP A N 1
ATOM 2389 C CA . TRP A 1 302 ? -1.567 -7.535 -6.722 1.00 92.62 302 TRP A CA 1
ATOM 2390 C C . TRP A 1 302 ? -1.810 -8.441 -5.521 1.00 92.62 302 TRP A C 1
ATOM 2392 O O . TRP A 1 302 ? -2.949 -8.554 -5.069 1.00 92.62 302 TRP A O 1
ATOM 2402 N N . ALA A 1 303 ? -0.748 -9.044 -4.989 1.00 91.62 303 ALA A N 1
ATOM 2403 C CA . ALA A 1 303 ? -0.815 -9.961 -3.860 1.00 91.62 303 ALA A CA 1
ATOM 2404 C C . ALA A 1 303 ? -1.595 -9.358 -2.674 1.00 91.62 303 ALA A C 1
ATOM 2406 O O . ALA A 1 303 ? -1.181 -8.370 -2.058 1.00 91.62 303 ALA A O 1
ATOM 2407 N N . ALA A 1 304 ? -2.727 -9.977 -2.340 1.00 93.38 304 ALA A N 1
ATOM 2408 C CA . ALA A 1 304 ? -3.625 -9.572 -1.258 1.00 93.38 304 ALA A CA 1
ATOM 2409 C C . ALA A 1 304 ? -4.335 -10.764 -0.586 1.00 93.38 304 ALA A C 1
ATOM 2411 O O . ALA A 1 304 ? -4.668 -10.687 0.599 1.00 93.38 304 ALA A O 1
ATOM 2412 N N . LYS A 1 305 ? -4.502 -11.901 -1.277 1.00 94.19 305 LYS A N 1
ATOM 2413 C CA . LYS A 1 305 ? -5.159 -13.114 -0.755 1.00 94.19 305 LYS A CA 1
ATOM 2414 C C . LYS A 1 305 ? -4.451 -13.720 0.448 1.00 94.19 305 LYS A C 1
ATOM 2416 O O . LYS A 1 305 ? -5.098 -14.380 1.255 1.00 94.19 305 LYS A O 1
ATOM 2421 N N . TYR A 1 306 ? -3.154 -13.472 0.621 1.00 91.75 306 TYR A N 1
ATOM 2422 C CA . TYR A 1 306 ? -2.453 -13.890 1.837 1.00 91.75 306 TYR A CA 1
ATOM 2423 C C . TYR A 1 306 ? -3.074 -13.248 3.093 1.00 91.75 306 TYR A C 1
ATOM 2425 O O . TYR A 1 306 ? -3.256 -13.935 4.092 1.00 91.75 306 TYR A O 1
ATOM 2433 N N . ARG A 1 307 ? -3.516 -11.980 3.027 1.00 93.12 307 ARG A N 1
ATOM 2434 C CA . ARG A 1 307 ? -4.252 -11.335 4.129 1.00 93.12 307 ARG A CA 1
ATOM 2435 C C . ARG A 1 307 ? -5.661 -11.883 4.293 1.00 93.12 307 ARG A C 1
ATOM 2437 O O . ARG A 1 307 ? -6.130 -12.007 5.418 1.00 93.12 307 ARG A O 1
ATOM 2444 N N . ALA A 1 308 ? -6.329 -12.234 3.195 1.00 94.19 308 ALA A N 1
ATOM 2445 C CA . ALA A 1 308 ? -7.622 -12.910 3.265 1.00 94.19 308 ALA A CA 1
ATOM 2446 C C . ALA A 1 308 ? -7.492 -14.254 4.004 1.00 94.19 308 ALA A C 1
ATOM 2448 O O . ALA A 1 308 ? -8.309 -14.589 4.857 1.00 94.19 308 ALA A O 1
ATOM 2449 N N . TRP A 1 309 ? -6.426 -15.004 3.727 1.00 93.12 309 TRP A N 1
ATOM 2450 C CA . TRP A 1 309 ? -6.117 -16.244 4.430 1.00 93.12 309 TRP A CA 1
ATOM 2451 C C . TRP A 1 309 ? -5.760 -16.024 5.906 1.00 93.12 309 TRP A C 1
ATOM 2453 O O . TRP A 1 309 ? -6.269 -16.761 6.750 1.00 93.12 309 TRP A O 1
ATOM 2463 N N . ASP A 1 310 ? -4.968 -14.996 6.233 1.00 92.25 310 ASP A N 1
ATOM 2464 C CA . ASP A 1 310 ? -4.692 -14.611 7.625 1.00 92.25 310 ASP A CA 1
ATOM 2465 C C . ASP A 1 310 ? -6.005 -14.353 8.394 1.00 92.25 310 ASP A C 1
ATOM 2467 O O . ASP A 1 310 ? -6.199 -14.881 9.489 1.00 92.25 310 ASP A O 1
ATOM 2471 N N . LEU A 1 311 ? -6.952 -13.612 7.801 1.00 92.81 311 LEU A N 1
ATOM 2472 C CA . LEU A 1 311 ? -8.261 -13.343 8.414 1.00 92.81 311 LEU A CA 1
ATOM 2473 C C . LEU A 1 311 ? -9.105 -14.606 8.608 1.00 92.81 311 LEU A C 1
ATOM 2475 O O . LEU A 1 311 ? -9.776 -14.737 9.631 1.00 92.81 311 LEU A O 1
ATOM 2479 N N . ARG A 1 312 ? -9.064 -15.549 7.660 1.00 92.25 312 ARG A N 1
ATOM 2480 C CA . ARG A 1 312 ? -9.772 -16.834 7.788 1.00 92.25 312 ARG A CA 1
ATOM 2481 C C . ARG A 1 312 ? -9.221 -17.680 8.929 1.00 92.25 312 ARG A C 1
ATOM 2483 O O . ARG A 1 312 ? -9.992 -18.341 9.616 1.00 92.25 312 ARG A O 1
ATOM 2490 N N . LYS A 1 313 ? -7.907 -17.650 9.154 1.00 88.56 313 LYS A N 1
ATOM 2491 C CA . LYS A 1 313 ? -7.277 -18.354 10.279 1.00 88.56 313 LYS A CA 1
ATOM 2492 C C . LYS A 1 313 ? -7.676 -17.784 11.631 1.00 88.56 313 LYS A C 1
ATOM 2494 O O . LYS A 1 313 ? -7.918 -18.541 12.557 1.00 88.56 313 LYS A O 1
ATOM 2499 N N . LEU A 1 314 ? -7.846 -16.468 11.733 1.00 80.38 314 LEU A N 1
ATOM 2500 C CA . LEU A 1 314 ? -8.373 -15.857 12.957 1.00 80.38 314 LEU A CA 1
ATOM 2501 C C . LEU A 1 314 ? -9.791 -16.349 13.312 1.00 80.38 314 LEU A C 1
ATOM 2503 O O . LEU A 1 314 ? -10.226 -16.155 14.442 1.00 80.38 314 LEU A O 1
ATOM 2507 N N . CYS A 1 315 ? -10.530 -16.973 12.384 1.00 63.72 315 CYS A N 1
ATOM 2508 C CA . CYS A 1 315 ? -11.821 -17.603 12.675 1.00 63.72 315 CYS A CA 1
ATOM 2509 C C . CYS A 1 315 ? -11.704 -18.990 13.322 1.00 63.72 315 CYS A C 1
ATOM 2511 O O . CYS A 1 315 ? -12.691 -19.451 13.881 1.00 63.72 315 CYS A O 1
ATOM 2513 N N . THR A 1 316 ? -10.563 -19.681 13.217 1.00 59.12 316 THR A N 1
ATOM 2514 C CA . THR A 1 316 ? -10.406 -21.032 13.790 1.00 59.12 316 THR A CA 1
ATOM 2515 C C . THR A 1 316 ? -9.932 -21.022 15.238 1.00 59.12 316 THR A C 1
ATOM 2517 O O . THR A 1 316 ? -10.054 -22.039 15.915 1.00 59.12 316 THR A O 1
ATOM 2520 N N . ASP A 1 317 ? -9.406 -19.885 15.697 1.00 49.53 317 ASP A N 1
ATOM 2521 C CA . ASP A 1 317 ? -8.728 -19.747 16.990 1.00 49.53 317 ASP A CA 1
ATOM 2522 C C . ASP A 1 317 ? -9.572 -18.988 18.044 1.00 49.53 317 ASP A C 1
ATOM 2524 O O . ASP A 1 317 ? -9.080 -18.716 19.141 1.00 49.53 317 ASP A O 1
ATOM 2528 N N . ILE A 1 318 ? -10.831 -18.648 17.722 1.00 45.16 318 ILE A N 1
ATOM 2529 C CA . ILE A 1 318 ? -11.843 -18.047 18.621 1.00 45.16 318 ILE A CA 1
ATOM 2530 C C . ILE A 1 318 ? -12.980 -19.049 18.818 1.00 45.16 318 ILE A C 1
ATOM 2532 O O . ILE A 1 318 ? -13.403 -19.232 19.982 1.00 45.16 318 ILE A O 1
#

Foldseek 3Di:
DPDLLLVLLVLLLVLLQCCLLVNHVCSNVSNVVSLVVNVVVLVVLVVDPPDPSPPCSLVSLLSSLSSCQLPDDLVCSVVSLVVNQVVCVVVVQACPPDDPSNVSRLSSLLSQLVSCVVVVHAGPHDPVRHPQDLVCAQQDDDLVNLLSVLSVLSNLLSVLLPDPDLVSSQVSLVVSVVSLVVNVVSHPDCVLLPQLDPDDDDDPDDDLSNLLSLLSSLVSVLSSLVRNSPCVVPDPVVVVVSLVSLQVSLSSLLSSLVVVGDLSSLLSSLVSLLSSLVSDPDPVSNVSSLVSQVCSCNVRSGDRNVSSVVSVVVVVVD

Nearest PDB structures (foldseek):
  3qtm-assembly2_B  TM=3.458E-01  e=4.392E-01  Schizosaccharomyces pombe
  3msv-assembly3_B  TM=3.320E-01  e=5.191E-01  Schizosaccharomyces pombe
  7v6p-assembly1_A-2  TM=4.318E-01  e=3.132E+00  Homo sapiens
  6x2v-assembly1_C  TM=3.473E-01  e=5.173E+00  Saccharomyces cerevisiae
  8y7f-assembly1_B-2  TM=1.714E-01  e=4.197E+00  Marinitoga sp. 1155

Organism: Aspergillus flavus (strain ATCC 200026 / FGSC A1120 / IAM 13836 / NRRL 3357 / JCM 12722 / SRRC 167) (NCBI:txid332952)

Radius of gyration: 20.48 Å; Cα contacts (8 Å, |Δi|>4): 379; chains: 1; bounding box: 57×45×61 Å

Mean predicted aligned error: 8.27 Å

Solvent-accessible surface area (backbone atoms only — not comparable to full-atom values): 17532 Å² total; per-residue (Å²): 129,90,52,68,44,43,45,22,14,49,49,12,30,49,26,38,32,34,28,62,48,67,78,28,86,68,13,55,64,54,9,54,53,25,40,53,51,19,51,52,48,50,51,52,56,70,70,50,85,85,59,84,75,61,85,46,60,65,40,24,44,46,37,45,31,51,46,57,44,28,79,41,60,75,87,54,44,62,70,51,45,53,64,44,51,56,49,33,64,76,69,67,61,24,50,72,63,46,74,63,53,16,56,37,41,55,53,50,53,53,52,46,52,53,50,18,65,75,67,74,47,79,75,86,69,66,72,82,44,44,66,73,63,74,91,53,47,37,64,64,87,49,65,69,57,52,50,53,51,48,57,54,55,48,50,50,52,56,60,41,73,67,52,89,45,76,69,59,28,42,53,46,48,50,52,53,51,54,48,55,51,48,31,65,70,40,43,75,82,65,81,80,70,57,76,66,58,88,89,66,88,73,72,98,81,72,73,62,65,59,51,44,32,51,31,47,45,31,37,45,48,44,54,53,66,76,62,52,78,80,68,72,88,82,44,74,66,58,55,53,52,51,51,53,50,38,43,52,34,23,50,50,28,48,36,50,57,71,66,61,50,58,69,77,47,48,66,68,39,48,61,35,34,43,57,24,30,74,54,45,87,48,68,68,63,27,48,53,33,30,50,55,26,38,48,47,20,58,73,55,22,36,69,26,45,69,50,29,50,54,56,57,51,60,65,77,80,112

Sequence (318 aa):
MQDPLLKAASIACAAKQQFLIGQLPDGRDIARRNYNTAISLLIDRLGNNDEPLVSYGFAATVICSCYAMLDAPASDWQRHLDGVFSFSKVRRVNGSSGGMEQASFWSIARQEVVCSIMHRSELRLDPDLWAIDLEHIGQEGSEDLVNNQWVFFLVNFMACSHTTSPSDGLDQWYKLRDLLEHWNRSVKDRSFMDPVSVYKTISPLQRYGLREVFAMFHLAQILLFTSCPTQDCSCLVAFRRIEGKLLYYARQICGIAQSKPYGSCRVNSVQPIYYAGCCFSNNDEREAAIMLLEDIENDLGWAAKYRAWDLRKLCTDI

Secondary structure (DSSP, 8-state):
---HHHHHHHHHHHHHHHHHTTS-TTHHHHHHHHHHHHHHHHHHHHH-TTS---THHHHHHHHHHHHHHTTS-GGGHHHHHHHHHHHHHHHT--TTS-HHHHHHHHHHHHHHHHHHHHHT---SS-GGGG---STTTTT---HHHHHHHHHHHHHHHHHHTT-SSHHHHHHHHHHHHHHHHHHHHH-S--TTSS---TT----S-S-HHHHHHHHHHHHHHHHHHHT-S---TT-HHHHHHHHHHHHHHHHHHHHHHHT---HHHHHHTHHHHHHHHHH--SHHHHHHHHHHHHHHHHHH--S-HHHHHHHHHTTT--